Protein AF-A0A1C7IF99-F1 (afdb_monomer_lite)

Radius of gyration: 19.2 Å; chains: 1; bounding box: 52×38×52 Å

pLDDT: mean 78.89, std 25.6, range [23.0, 98.5]

Foldseek 3Di:
DDQAAQLVVLVLLCVLVPDDDDDDDDDDDDDDDDPDDPPDPPVVQVPDDDDDDPPPCSVVRVVQWAWDDLQDKFFFDDPQQLPVQWQHANRAFCFQVLLLLVLLVCVVVVHPRQFSVVCCVPFWHWDDSHPLQPITIGGAADDPRRGGPQQDPSGRVCVVRDGLSVLLPQKDWHADPVGDIIIIGGNPDVVRRHHDMDRNNVSCPVRADPVNVLSRCLVSVCSSLLSVLSVLADPVCSVVLSVLVCCLRHTQDDSVDDDNVSNNVSSVVSSVVSVVRSVVNVD

InterPro domains:
  IPR005358 Putative zinc- or iron-chelating domain containing protein [PF03692] (77-172)

Sequence (283 aa):
MNRKAVCMWMWIHAKAGNRISVRNTTMSLMESRIRRLPKIPLWSLFRAGISGKRGGRMKEFMTKMVPVNLSDRFPFKCRMCGACCRHVRESVPLESLDAFRLAKHLRDKGENVSCVEDVLATYAEPVLLSENGYTVFMLKTAGADDACIFLKDNRCTIHSVHPRACRTYPIAVGPYELGGYEQYLSMEQPHHYSGPQMSVKKWIQKRCSKQDFEFLNTDIGSVQEIERLLKRIPEQNRTRAVMMFLFYKYSDYDLDKSFFPQFKSNNDKLLAALRKMADDGDN

Organism: NCBI:txid1796616

Secondary structure (DSSP, 8-state):
----SHHHHHHHHHHHS-------------------S-S--GGGGG--------TTTHHHHHTTEEE--TT-EEE------SGGGSS-TTTSB--HHHHHHHHHHHHHTT-S--SHHHHHHHHEEEEE-STT--EEEEE-EETTTTEETTEETTEETTGGG--HHHHHTTEEEEE-TTSSEEEEEETT-GGG--SSEEEHHHHHHHHS-HHHHHHHHHHHHHHHHHHHHHHHS-HHHHHHHHHHHHIIIII---TTS-HHHHHHHHHHHHHHHHHHHHHTT--

Structure (mmCIF, N/CA/C/O backbone):
data_AF-A0A1C7IF99-F1
#
_entry.id   AF-A0A1C7IF99-F1
#
loop_
_atom_site.group_PDB
_atom_site.id
_atom_site.type_symbol
_atom_site.label_atom_id
_atom_site.label_alt_id
_atom_site.label_comp_id
_atom_site.label_asym_id
_atom_site.label_entity_id
_atom_site.label_seq_id
_atom_site.pdbx_PDB_ins_code
_atom_site.Cartn_x
_atom_site.Cartn_y
_atom_site.Cartn_z
_atom_site.occupancy
_atom_site.B_iso_or_equiv
_atom_site.auth_seq_id
_atom_site.auth_comp_id
_atom_site.auth_asym_id
_atom_site.auth_atom_id
_atom_site.pdbx_PDB_model_num
ATOM 1 N N . MET A 1 1 ? 12.147 -20.762 2.233 1.00 26.55 1 MET A N 1
ATOM 2 C CA . MET A 1 1 ? 11.774 -20.084 0.970 1.00 26.55 1 MET A CA 1
ATOM 3 C C . MET A 1 1 ? 11.092 -18.756 1.282 1.00 26.55 1 MET A C 1
ATOM 5 O O . MET A 1 1 ? 10.384 -18.675 2.280 1.00 26.55 1 MET A O 1
ATOM 9 N N . ASN A 1 2 ? 11.476 -17.718 0.527 1.00 30.08 2 ASN A N 1
ATOM 10 C CA . ASN A 1 2 ? 11.423 -16.283 0.854 1.00 30.08 2 ASN A CA 1
ATOM 11 C C . ASN A 1 2 ? 10.032 -15.758 1.256 1.00 30.08 2 ASN A C 1
ATOM 13 O O . ASN A 1 2 ? 9.066 -15.967 0.539 1.00 30.08 2 ASN A O 1
ATOM 17 N N . ARG A 1 3 ? 9.971 -15.012 2.368 1.00 38.75 3 ARG A N 1
ATOM 18 C CA . ARG A 1 3 ? 8.886 -14.080 2.726 1.00 38.75 3 ARG A CA 1
ATOM 19 C C . ARG A 1 3 ? 9.551 -12.758 3.122 1.00 38.75 3 ARG A C 1
ATOM 21 O O . ARG A 1 3 ? 10.038 -12.652 4.246 1.00 38.75 3 ARG A O 1
ATOM 28 N N . LYS A 1 4 ? 9.764 -11.848 2.165 1.00 43.47 4 LYS A N 1
ATOM 29 C CA . LYS A 1 4 ? 10.815 -10.813 2.257 1.00 43.47 4 LYS A CA 1
ATOM 30 C C . LYS A 1 4 ? 10.394 -9.379 1.889 1.00 43.47 4 LYS A C 1
ATOM 32 O O . LYS A 1 4 ? 11.241 -8.534 1.781 1.00 43.47 4 LYS A O 1
ATOM 37 N N . ALA A 1 5 ? 9.118 -9.007 1.820 1.00 35.97 5 ALA A N 1
ATOM 38 C CA . ALA A 1 5 ? 8.767 -7.563 1.778 1.00 35.97 5 ALA A CA 1
ATOM 39 C C . ALA A 1 5 ? 7.807 -7.113 2.894 1.00 35.97 5 ALA A C 1
ATOM 41 O O . ALA A 1 5 ? 7.779 -5.943 3.276 1.00 35.97 5 ALA A O 1
ATOM 42 N N . VAL A 1 6 ? 7.158 -8.070 3.557 1.00 35.75 6 VAL A N 1
ATOM 43 C CA . VAL A 1 6 ? 6.317 -7.836 4.735 1.00 35.75 6 VAL A CA 1
ATOM 44 C C . VAL A 1 6 ? 7.110 -7.481 5.974 1.00 35.75 6 VAL A C 1
ATOM 46 O O . VAL A 1 6 ? 6.639 -6.687 6.775 1.00 35.75 6 VAL A O 1
ATOM 49 N N . CYS A 1 7 ? 8.325 -7.999 6.131 1.00 37.44 7 CYS A N 1
ATOM 50 C CA . CYS A 1 7 ? 9.098 -7.765 7.342 1.00 37.44 7 CYS A CA 1
ATOM 51 C C . CYS A 1 7 ? 9.528 -6.304 7.512 1.00 37.44 7 CYS A C 1
ATOM 53 O O . CYS A 1 7 ? 9.603 -5.872 8.650 1.00 37.44 7 CYS A O 1
ATOM 55 N N . MET A 1 8 ? 9.745 -5.520 6.448 1.00 40.41 8 MET A N 1
ATOM 56 C CA . MET A 1 8 ? 10.085 -4.098 6.602 1.00 40.41 8 MET A CA 1
ATOM 57 C C . MET A 1 8 ? 8.855 -3.255 6.922 1.00 40.41 8 MET A C 1
ATOM 59 O O . MET A 1 8 ? 8.924 -2.414 7.801 1.00 40.41 8 MET A O 1
ATOM 63 N N . TRP A 1 9 ? 7.717 -3.521 6.280 1.00 44.69 9 TRP A N 1
ATOM 64 C CA . TRP A 1 9 ? 6.456 -2.848 6.595 1.00 44.69 9 TRP A CA 1
ATOM 65 C C . TRP A 1 9 ? 5.933 -3.235 7.995 1.00 44.69 9 TRP A C 1
ATOM 67 O O . TRP A 1 9 ? 5.538 -2.374 8.777 1.00 44.69 9 TRP A O 1
ATOM 77 N N . MET A 1 10 ? 6.050 -4.514 8.376 1.00 41.41 10 MET A N 1
ATOM 78 C CA . MET A 1 10 ? 5.824 -4.988 9.746 1.00 41.41 10 MET A CA 1
ATOM 79 C C . MET A 1 10 ? 6.839 -4.419 10.732 1.00 41.41 10 MET A C 1
ATOM 81 O O . MET A 1 10 ? 6.449 -4.146 11.851 1.00 41.41 10 MET A O 1
ATOM 85 N N . TRP A 1 11 ? 8.113 -4.244 10.369 1.00 42.97 11 TRP A N 1
ATOM 86 C CA . TRP A 1 11 ? 9.126 -3.638 11.244 1.00 42.97 11 TRP A CA 1
ATOM 87 C C . TRP A 1 11 ? 8.887 -2.141 11.425 1.00 42.97 11 TRP A C 1
ATOM 89 O O . TRP A 1 11 ? 8.967 -1.658 12.542 1.00 42.97 11 TRP A O 1
ATOM 99 N N . ILE A 1 12 ? 8.488 -1.437 10.369 1.00 44.31 12 ILE A N 1
ATOM 100 C CA . ILE A 1 12 ? 8.042 -0.041 10.387 1.00 44.31 12 ILE A CA 1
ATOM 101 C C . ILE A 1 12 ? 6.844 0.133 11.335 1.00 44.31 12 ILE A C 1
ATOM 103 O O . ILE A 1 12 ? 6.853 1.009 12.199 1.00 44.31 12 ILE A O 1
ATOM 107 N N . HIS A 1 13 ? 5.833 -0.738 11.240 1.00 42.59 13 HIS A N 1
ATOM 108 C CA . HIS A 1 13 ? 4.682 -0.692 12.145 1.00 42.59 13 HIS A CA 1
ATOM 109 C C . HIS A 1 13 ? 4.976 -1.262 13.546 1.00 42.59 13 HIS A C 1
ATOM 111 O O . HIS A 1 13 ? 4.408 -0.777 14.521 1.00 42.59 13 HIS A O 1
ATOM 117 N N . ALA A 1 14 ? 5.904 -2.214 13.691 1.00 37.28 14 ALA A N 1
ATOM 118 C CA . ALA A 1 14 ? 6.334 -2.773 14.980 1.00 37.28 14 ALA A CA 1
ATOM 119 C C . ALA A 1 14 ? 7.354 -1.894 15.727 1.00 37.28 14 ALA A C 1
ATOM 121 O O . ALA A 1 14 ? 7.475 -2.010 16.944 1.00 37.28 14 ALA A O 1
ATOM 122 N N . LYS A 1 15 ? 8.080 -1.006 15.037 1.00 36.78 15 LYS A N 1
ATOM 123 C CA . LYS A 1 15 ? 8.840 0.091 15.654 1.00 36.78 15 LYS A CA 1
ATOM 124 C C . LYS A 1 15 ? 7.907 1.198 16.124 1.00 36.78 15 LYS A C 1
ATOM 126 O O . LYS A 1 15 ? 8.101 1.728 17.212 1.00 36.78 15 LYS A O 1
ATOM 131 N N . ALA A 1 16 ? 6.859 1.497 15.352 1.00 39.88 16 ALA A N 1
ATOM 132 C CA . ALA A 1 16 ? 5.821 2.420 15.793 1.00 39.88 16 ALA A CA 1
ATOM 133 C C . ALA A 1 16 ? 5.059 1.873 17.021 1.00 39.88 16 ALA A C 1
ATOM 135 O O . ALA A 1 16 ? 4.776 2.636 17.933 1.00 39.88 16 ALA A O 1
ATOM 136 N N . GLY A 1 17 ? 4.772 0.571 17.111 1.00 37.47 17 GLY A N 1
ATOM 137 C CA . GLY A 1 17 ? 4.155 -0.066 18.286 1.00 37.47 17 GLY A CA 1
ATOM 138 C C . GLY A 1 17 ? 5.092 -1.069 18.963 1.00 37.47 17 GLY A C 1
ATOM 139 O O . GLY A 1 17 ? 5.099 -2.242 18.603 1.00 37.47 17 GLY A O 1
ATOM 140 N N . ASN A 1 18 ? 5.892 -0.618 19.932 1.00 29.59 18 ASN A N 1
ATOM 141 C CA . ASN A 1 18 ? 6.979 -1.400 20.537 1.00 29.59 18 ASN A CA 1
ATOM 142 C C . ASN A 1 18 ? 6.565 -2.815 21.035 1.00 29.59 18 ASN A C 1
ATOM 144 O O . ASN A 1 18 ? 5.661 -2.957 21.854 1.00 29.59 18 ASN A O 1
ATOM 148 N N . ARG A 1 19 ? 7.322 -3.837 20.583 1.00 31.27 19 ARG A N 1
ATOM 149 C CA . ARG A 1 19 ? 7.318 -5.286 20.934 1.00 31.27 19 ARG A CA 1
ATOM 150 C C . ARG A 1 19 ? 5.974 -6.032 20.844 1.00 31.27 19 ARG A C 1
ATOM 152 O O . ARG A 1 19 ? 5.325 -6.309 21.847 1.00 31.27 19 ARG A O 1
ATOM 159 N N . ILE A 1 20 ? 5.677 -6.558 19.655 1.00 30.59 20 ILE A N 1
ATOM 160 C CA . ILE A 1 20 ? 4.675 -7.619 19.465 1.00 30.59 20 ILE A CA 1
ATOM 161 C C . ILE A 1 20 ? 5.325 -8.988 19.743 1.00 30.59 20 ILE A C 1
ATOM 163 O O . ILE A 1 20 ? 6.032 -9.548 18.903 1.00 30.59 20 ILE A O 1
ATOM 167 N N . SER A 1 21 ? 5.095 -9.535 20.938 1.00 24.30 21 SER A N 1
ATOM 168 C CA . SER A 1 21 ? 5.332 -10.949 21.252 1.00 24.30 21 SER A CA 1
ATOM 169 C C . SER A 1 21 ? 4.059 -11.734 20.942 1.00 24.30 21 SER A C 1
ATOM 171 O O . SER A 1 21 ? 3.140 -11.747 21.751 1.00 24.30 21 SER A O 1
ATOM 173 N N . VAL A 1 22 ? 4.003 -12.415 19.798 1.00 25.81 22 VAL A N 1
ATOM 174 C CA . VAL A 1 22 ? 2.860 -13.277 19.455 1.00 25.81 22 VAL A CA 1
ATOM 175 C C . VAL A 1 22 ? 3.001 -14.624 20.172 1.00 25.81 22 VAL A C 1
ATOM 177 O O . VAL A 1 22 ? 3.853 -15.434 19.794 1.00 25.81 22 VAL A O 1
ATOM 180 N N . ARG A 1 23 ? 2.163 -14.888 21.183 1.00 23.00 23 ARG A N 1
ATOM 181 C CA . ARG A 1 23 ? 1.862 -16.256 21.644 1.00 23.00 23 ARG A CA 1
ATOM 182 C C . ARG A 1 23 ? 0.596 -16.750 20.939 1.00 23.00 23 ARG A C 1
ATOM 184 O O . ARG A 1 23 ? -0.322 -15.986 20.674 1.00 23.00 23 ARG A O 1
ATOM 191 N N . ASN A 1 24 ? 0.599 -18.029 20.568 1.00 24.84 24 ASN A N 1
ATOM 192 C CA . ASN A 1 24 ? -0.505 -18.681 19.870 1.00 24.84 24 ASN A CA 1
ATOM 193 C C . ASN A 1 24 ? -1.711 -18.825 20.806 1.00 24.84 24 ASN A C 1
ATOM 195 O O . ASN A 1 24 ? -1.605 -19.560 21.786 1.00 24.84 24 ASN A O 1
ATOM 199 N N . THR A 1 25 ? -2.857 -18.251 20.441 1.00 25.39 25 THR A N 1
ATOM 200 C CA . THR A 1 25 ? -4.147 -18.668 21.003 1.00 25.39 25 THR A CA 1
ATOM 201 C C . THR A 1 25 ? -5.152 -18.855 19.873 1.00 25.39 25 THR A C 1
ATOM 203 O O . THR A 1 25 ? -5.409 -17.957 19.076 1.00 25.39 25 THR A O 1
ATOM 206 N N . THR A 1 26 ? -5.665 -20.075 19.778 1.00 28.08 26 THR A N 1
ATOM 207 C CA . THR A 1 26 ? -6.777 -20.510 18.931 1.00 28.08 26 THR A CA 1
ATOM 208 C C . THR A 1 26 ? -8.104 -20.033 19.516 1.00 28.08 26 THR A C 1
ATOM 210 O O . THR A 1 26 ? -8.337 -20.258 20.700 1.00 28.08 26 THR A O 1
ATOM 213 N N . MET A 1 27 ? -9.009 -19.483 18.701 1.00 24.33 27 MET A N 1
ATOM 214 C CA . MET A 1 27 ? -10.429 -19.383 19.059 1.00 24.33 27 MET A CA 1
ATOM 215 C C . MET A 1 27 ? -11.318 -19.924 17.937 1.00 24.33 27 MET A C 1
ATOM 217 O O . MET A 1 27 ? -11.374 -19.391 16.832 1.00 24.33 27 MET A O 1
ATOM 221 N N . SER A 1 28 ? -11.977 -21.028 18.276 1.00 27.25 28 SER A N 1
ATOM 222 C CA . SER A 1 28 ? -13.174 -21.592 17.658 1.00 27.25 28 SER A CA 1
ATOM 223 C C . SER A 1 28 ? -14.400 -21.071 18.423 1.00 27.25 28 SER A C 1
ATOM 225 O O . SER A 1 28 ? -14.267 -20.819 19.619 1.00 27.25 28 SER A O 1
ATOM 227 N N . LEU A 1 29 ? -15.567 -21.037 17.757 1.00 25.02 29 LEU A N 1
ATOM 228 C CA . LEU A 1 29 ? -16.906 -20.598 18.219 1.00 25.02 29 LEU A CA 1
ATOM 229 C C . LEU A 1 29 ? -17.069 -19.062 18.142 1.00 25.02 29 LEU A C 1
ATOM 231 O O . LEU A 1 29 ? -16.193 -18.325 18.563 1.00 25.02 29 LEU A O 1
ATOM 235 N N . MET A 1 30 ? -18.120 -18.473 17.563 1.00 23.41 30 MET A N 1
ATOM 236 C CA . MET A 1 30 ? -19.537 -18.802 17.695 1.00 23.41 30 MET A CA 1
ATOM 237 C C . MET A 1 30 ? -20.353 -18.066 16.611 1.00 23.41 30 MET A C 1
ATOM 239 O O . MET A 1 30 ? -20.134 -16.882 16.350 1.00 23.41 30 MET A O 1
ATOM 243 N N . GLU A 1 31 ? -21.303 -18.766 15.991 1.00 28.55 31 GLU A N 1
ATOM 244 C CA . GLU A 1 31 ? -22.308 -18.198 15.095 1.00 28.55 31 GLU A CA 1
ATOM 245 C C . GLU A 1 31 ? -23.473 -17.580 15.882 1.00 28.55 31 GLU A C 1
ATOM 247 O O . GLU A 1 31 ? -23.854 -18.054 16.952 1.00 28.55 31 GLU A O 1
ATOM 252 N N . SER A 1 32 ? -24.107 -16.601 15.232 1.00 27.66 32 SER A N 1
ATOM 253 C CA . SER A 1 32 ? -25.469 -16.087 15.430 1.00 27.66 32 SER A CA 1
ATOM 254 C C . SER A 1 32 ? -25.638 -14.720 16.117 1.00 27.66 32 SER A C 1
ATOM 256 O O . SER A 1 32 ? -25.195 -14.460 17.228 1.00 27.66 32 SER A O 1
ATOM 258 N N . ARG A 1 33 ? -26.419 -13.891 15.401 1.00 28.23 33 ARG A N 1
ATOM 259 C CA . ARG A 1 33 ? -27.073 -12.616 15.757 1.00 28.23 33 ARG A CA 1
ATOM 260 C C . ARG A 1 33 ? -26.250 -11.328 15.705 1.00 28.23 33 ARG A C 1
ATOM 262 O O . ARG A 1 33 ? -25.919 -10.778 16.740 1.00 28.23 33 ARG A O 1
ATOM 269 N N . ILE A 1 34 ? -26.189 -10.717 14.513 1.00 30.59 34 ILE A N 1
ATOM 270 C CA . ILE A 1 34 ? -26.396 -9.262 14.351 1.00 30.59 34 ILE A CA 1
ATOM 271 C C . ILE A 1 34 ? -27.196 -9.020 13.057 1.00 30.59 34 ILE A C 1
ATOM 273 O O . ILE A 1 34 ? -26.698 -9.222 11.952 1.00 30.59 34 ILE A O 1
ATOM 277 N N . ARG A 1 35 ? -28.467 -8.609 13.185 1.00 27.42 35 ARG A N 1
ATOM 278 C CA . ARG A 1 35 ? -29.274 -8.069 12.075 1.00 27.42 35 ARG A CA 1
ATOM 279 C C . ARG A 1 35 ? -29.073 -6.547 12.032 1.00 27.42 35 ARG A C 1
ATOM 281 O O . ARG A 1 35 ? -29.255 -5.896 13.054 1.00 27.42 35 ARG A O 1
ATOM 288 N N . ARG A 1 36 ? -28.807 -6.026 10.824 1.00 33.94 36 ARG A N 1
ATOM 289 C CA . ARG A 1 36 ? -28.583 -4.616 10.409 1.00 33.94 36 ARG A CA 1
ATOM 290 C C . ARG A 1 36 ? -27.124 -4.116 10.446 1.00 33.94 36 ARG A C 1
ATOM 292 O O . ARG A 1 36 ? -26.778 -3.209 11.189 1.00 33.94 36 ARG A O 1
ATOM 299 N N . LEU A 1 37 ? -26.319 -4.664 9.536 1.00 29.95 37 LEU A N 1
ATOM 300 C CA . LEU A 1 37 ? -25.216 -3.991 8.827 1.00 29.95 37 LEU A CA 1
ATOM 301 C C . LEU A 1 37 ? -25.468 -4.171 7.307 1.00 29.95 37 LEU A C 1
ATOM 303 O O . LEU A 1 37 ? -26.281 -5.038 6.956 1.00 29.95 37 LEU A O 1
ATOM 307 N N . PRO A 1 38 ? -24.864 -3.367 6.406 1.00 33.97 38 PRO A N 1
ATOM 308 C CA . PRO A 1 38 ? -25.097 -3.473 4.964 1.00 33.97 38 PRO A CA 1
ATOM 309 C C . PRO A 1 38 ? -24.782 -4.881 4.443 1.00 33.97 38 PRO A C 1
ATOM 311 O O . PRO A 1 38 ? -23.906 -5.575 4.955 1.00 33.97 38 PRO A O 1
ATOM 314 N N . LYS A 1 39 ? -25.558 -5.318 3.449 1.00 32.41 39 LYS A N 1
ATOM 315 C CA . LYS A 1 39 ? -25.657 -6.699 2.962 1.00 32.41 39 LYS A CA 1
ATOM 316 C C . LYS A 1 39 ? -24.402 -7.180 2.208 1.00 32.41 39 LYS A C 1
ATOM 318 O O . LYS A 1 39 ? -24.494 -7.372 1.006 1.00 32.41 39 LYS A O 1
ATOM 323 N N . ILE A 1 40 ? -23.277 -7.443 2.876 1.00 33.06 40 ILE A N 1
ATOM 324 C CA . ILE A 1 40 ? -22.227 -8.355 2.372 1.00 33.06 40 ILE A CA 1
ATOM 325 C C . ILE A 1 40 ? -21.621 -9.124 3.561 1.00 33.06 40 ILE A C 1
ATOM 327 O O . ILE A 1 40 ? -21.303 -8.521 4.589 1.00 33.06 40 ILE A O 1
ATOM 331 N N . PRO A 1 41 ? -21.459 -10.455 3.472 1.00 32.16 41 PRO A N 1
ATOM 332 C CA . PRO A 1 41 ? -20.901 -11.242 4.554 1.00 32.16 41 PRO A CA 1
ATOM 333 C C . PRO A 1 41 ? -19.375 -11.089 4.631 1.00 32.16 41 PRO A C 1
ATOM 335 O O . PRO A 1 41 ? -18.644 -11.870 4.030 1.00 32.16 41 PRO A O 1
ATOM 338 N N . LEU A 1 42 ? -18.876 -10.160 5.456 1.00 31.61 42 LEU A N 1
ATOM 339 C CA . LEU A 1 42 ? -17.455 -10.124 5.855 1.00 31.61 42 LEU A CA 1
ATOM 340 C C . LEU A 1 42 ? -16.967 -11.450 6.487 1.00 31.61 42 LEU A C 1
ATOM 342 O O . LEU A 1 42 ? -15.764 -11.652 6.624 1.00 31.61 42 LEU A O 1
ATOM 346 N N . TRP A 1 43 ? -17.870 -12.373 6.854 1.00 30.55 43 TRP A N 1
ATOM 347 C CA . TRP A 1 43 ? -17.521 -13.685 7.409 1.00 30.55 43 TRP A CA 1
ATOM 348 C C . TRP A 1 43 ? -16.723 -14.569 6.436 1.00 30.55 43 TRP A C 1
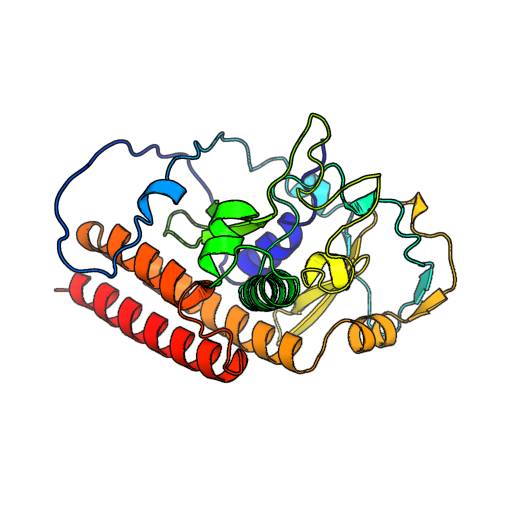ATOM 350 O O . TRP A 1 43 ? -15.946 -15.409 6.887 1.00 30.55 43 TRP A O 1
ATOM 360 N N . SER A 1 44 ? -16.846 -14.368 5.119 1.00 29.39 44 SER A N 1
ATOM 361 C CA . SER A 1 44 ? -16.105 -15.154 4.120 1.00 29.39 44 SER A CA 1
ATOM 362 C C . SER A 1 44 ? -14.590 -14.897 4.149 1.00 29.39 44 SER A C 1
ATOM 364 O O . SER A 1 44 ? -13.818 -15.762 3.736 1.00 29.39 44 SER A O 1
ATOM 366 N N . LEU A 1 45 ? -14.149 -13.764 4.714 1.00 30.06 45 LEU A N 1
ATOM 367 C CA . LEU A 1 45 ? -12.734 -13.412 4.898 1.00 30.06 45 LEU A CA 1
ATOM 368 C C . LEU A 1 45 ? -12.082 -14.103 6.113 1.00 30.06 45 LEU A C 1
ATOM 370 O O . LEU A 1 45 ? -10.858 -14.127 6.212 1.00 30.06 45 LEU A O 1
ATOM 374 N N . PHE A 1 46 ? -12.865 -14.695 7.023 1.00 27.33 46 PHE A N 1
ATOM 375 C CA . PHE A 1 46 ? -12.369 -15.244 8.296 1.00 27.33 46 PHE A CA 1
ATOM 376 C C . PHE A 1 46 ? -11.962 -16.731 8.252 1.00 27.33 46 PHE A C 1
ATOM 378 O O . PHE A 1 46 ? -11.563 -17.286 9.274 1.00 27.33 46 PHE A O 1
ATOM 385 N N . ARG A 1 47 ? -12.022 -17.409 7.095 1.00 24.89 47 ARG A N 1
ATOM 386 C CA . ARG A 1 47 ? -11.793 -18.870 7.001 1.00 24.89 47 ARG A CA 1
ATOM 387 C C . ARG A 1 47 ? -10.334 -19.328 6.807 1.00 24.89 47 ARG A C 1
ATOM 389 O O . ARG A 1 47 ? -10.112 -20.518 6.597 1.00 24.89 47 ARG A O 1
ATOM 396 N N . ALA A 1 48 ? -9.333 -18.449 6.887 1.00 30.22 48 ALA A N 1
ATOM 397 C CA . ALA A 1 48 ? -7.931 -18.819 6.656 1.00 30.22 48 ALA A CA 1
ATOM 398 C C . ALA A 1 48 ? -7.177 -19.126 7.968 1.00 30.22 48 ALA A C 1
ATOM 400 O O . ALA A 1 48 ? -6.898 -18.241 8.774 1.00 30.22 48 ALA A O 1
ATOM 401 N N . GLY A 1 49 ? -6.850 -20.406 8.177 1.00 26.55 49 GLY A N 1
ATOM 402 C CA . GLY A 1 49 ? -6.120 -20.910 9.343 1.00 26.55 49 GLY A CA 1
ATOM 403 C C . GLY A 1 49 ? -4.684 -20.383 9.455 1.00 26.55 49 GLY A C 1
ATOM 404 O O . GLY A 1 49 ? -3.938 -20.321 8.479 1.00 26.55 49 GLY A O 1
ATOM 405 N N . ILE A 1 50 ? -4.279 -20.038 10.678 1.00 30.81 50 ILE A N 1
ATOM 406 C CA . ILE A 1 50 ? -2.963 -19.471 10.996 1.00 30.81 50 ILE A CA 1
ATOM 407 C C . ILE A 1 50 ? -2.010 -20.602 11.415 1.00 30.81 50 ILE A C 1
ATOM 409 O O . ILE A 1 50 ? -2.143 -21.161 12.502 1.00 30.81 50 ILE A O 1
ATOM 413 N N . SER A 1 51 ? -1.009 -20.922 10.585 1.00 30.89 51 SER A N 1
ATOM 414 C CA . SER A 1 51 ? 0.104 -21.804 10.982 1.00 30.89 51 SER A CA 1
ATOM 415 C C . SER A 1 51 ? 1.234 -20.994 11.637 1.00 30.89 51 SER A C 1
ATOM 417 O O . SER A 1 51 ? 1.732 -20.014 11.075 1.00 30.89 51 SER A O 1
ATOM 419 N N . GLY A 1 52 ? 1.633 -21.389 12.848 1.00 33.75 52 GLY A N 1
ATOM 420 C CA . GLY A 1 52 ? 2.650 -20.714 13.655 1.00 33.75 52 GLY A CA 1
ATOM 421 C C . GLY A 1 52 ? 4.092 -21.083 13.284 1.00 33.75 52 GLY A C 1
ATOM 422 O O . GLY A 1 52 ? 4.393 -22.250 13.053 1.00 33.75 52 GLY A O 1
ATOM 423 N N . LYS A 1 53 ? 4.978 -20.067 13.250 1.00 31.09 53 LYS A N 1
ATOM 424 C CA . LYS A 1 53 ? 6.445 -20.077 13.531 1.00 31.09 53 LYS A CA 1
ATOM 425 C C . LYS A 1 53 ? 7.075 -18.748 13.042 1.00 31.09 53 LYS A C 1
ATOM 427 O O . LYS A 1 53 ? 7.688 -18.715 11.974 1.00 31.09 53 LYS A O 1
ATOM 432 N N . ARG A 1 54 ? 6.908 -17.635 13.782 1.00 46.09 54 ARG A N 1
ATOM 433 C CA . ARG A 1 54 ? 7.332 -16.270 13.359 1.00 46.09 54 ARG A CA 1
ATOM 434 C C . ARG A 1 54 ? 8.690 -15.768 13.912 1.00 46.09 54 ARG A C 1
ATOM 436 O O . ARG A 1 54 ? 9.304 -14.921 13.275 1.00 46.09 54 ARG A O 1
ATOM 443 N N . GLY A 1 55 ? 9.216 -16.308 15.019 1.00 28.44 55 GLY A N 1
ATOM 444 C CA . GLY A 1 55 ? 10.360 -15.710 15.747 1.00 28.44 55 GLY A CA 1
ATOM 445 C C . GLY A 1 55 ? 11.752 -15.772 15.084 1.00 28.44 55 GLY A C 1
ATOM 446 O O . GLY A 1 55 ? 12.478 -14.786 15.103 1.00 28.44 55 GLY A O 1
ATOM 447 N N . GLY A 1 56 ? 12.143 -16.890 14.459 1.00 29.81 56 GLY A N 1
ATOM 448 C CA . GLY A 1 56 ? 13.506 -17.057 13.909 1.00 29.81 56 GLY A CA 1
ATOM 449 C C . GLY A 1 56 ? 13.762 -16.396 12.544 1.00 29.81 56 GLY A C 1
ATOM 450 O O . GLY A 1 56 ? 14.906 -16.268 12.124 1.00 29.81 56 GLY A O 1
ATOM 451 N N . ARG A 1 57 ? 12.703 -15.972 11.841 1.00 43.97 57 ARG A N 1
ATOM 452 C CA . ARG A 1 57 ? 12.734 -15.622 10.405 1.00 43.97 57 ARG A CA 1
ATOM 453 C C . ARG A 1 57 ? 12.947 -14.132 10.112 1.00 43.97 57 ARG A C 1
ATOM 455 O O . ARG A 1 57 ? 13.535 -13.797 9.091 1.00 43.97 57 ARG A O 1
ATOM 462 N N . MET A 1 58 ? 12.530 -13.244 11.020 1.00 38.72 58 MET A N 1
ATOM 463 C CA . MET A 1 58 ? 12.718 -11.784 10.908 1.00 38.72 58 MET A CA 1
ATOM 464 C C . MET A 1 58 ? 14.209 -11.393 10.817 1.00 38.72 58 MET A C 1
ATOM 466 O O . MET A 1 58 ? 14.577 -10.462 10.102 1.00 38.72 58 MET A O 1
ATOM 470 N N . LYS A 1 59 ? 15.086 -12.155 11.490 1.00 34.44 59 LYS A N 1
ATOM 471 C CA . LYS A 1 59 ? 16.541 -11.931 11.533 1.00 34.44 59 LYS A CA 1
ATOM 472 C C . LYS A 1 59 ? 17.233 -12.151 10.175 1.00 34.44 59 LYS A C 1
ATOM 474 O O . LYS A 1 59 ? 18.208 -11.473 9.889 1.00 34.44 59 LYS A O 1
ATOM 479 N N . GLU A 1 60 ? 16.715 -13.043 9.326 1.00 39.50 60 GLU A N 1
ATOM 480 C CA . GLU A 1 60 ? 17.272 -13.368 7.995 1.00 39.50 60 GLU A CA 1
ATOM 481 C C . GLU A 1 60 ? 16.782 -12.421 6.876 1.00 39.50 60 GLU A C 1
ATOM 483 O O . GLU A 1 60 ? 17.292 -12.432 5.757 1.00 39.50 60 GLU A O 1
ATOM 488 N N . PHE A 1 61 ? 15.752 -11.615 7.144 1.00 46.84 61 PHE A N 1
ATOM 489 C CA . PHE A 1 61 ? 15.268 -10.590 6.218 1.00 46.84 61 PHE A CA 1
ATOM 490 C C . PHE A 1 61 ? 16.050 -9.280 6.362 1.00 46.84 61 PHE A C 1
ATOM 492 O O . PHE A 1 61 ? 16.477 -8.708 5.361 1.00 46.84 61 PHE A O 1
ATOM 499 N N . MET A 1 62 ? 16.296 -8.840 7.602 1.00 47.69 62 MET A N 1
ATOM 500 C CA . MET A 1 62 ? 17.087 -7.631 7.868 1.00 47.69 62 MET A CA 1
ATOM 501 C C . MET A 1 62 ? 18.503 -7.716 7.277 1.00 47.69 62 MET A C 1
ATOM 503 O O . MET A 1 62 ? 19.089 -6.693 6.956 1.00 47.69 62 MET A O 1
ATOM 507 N N . THR A 1 63 ? 19.031 -8.922 7.042 1.00 58.09 63 THR A N 1
ATOM 508 C CA . THR A 1 63 ? 20.332 -9.117 6.383 1.00 58.09 63 THR A CA 1
ATOM 509 C C . THR A 1 63 ? 20.329 -8.824 4.878 1.00 58.09 63 THR A C 1
ATOM 511 O O . THR A 1 63 ? 21.405 -8.740 4.293 1.00 58.09 63 THR A O 1
ATOM 514 N N . LYS A 1 64 ? 19.163 -8.663 4.227 1.00 74.81 64 LYS A N 1
ATOM 515 C CA . LYS A 1 64 ? 19.055 -8.351 2.785 1.00 74.81 64 LYS A CA 1
ATOM 516 C C . LYS A 1 64 ? 18.509 -6.956 2.479 1.00 74.81 64 LYS A C 1
ATOM 518 O O . LYS A 1 64 ? 18.347 -6.633 1.306 1.00 74.81 64 LYS A O 1
ATOM 523 N N . MET A 1 65 ? 18.248 -6.135 3.492 1.00 81.06 65 MET A N 1
ATOM 524 C CA . MET A 1 65 ? 17.868 -4.734 3.315 1.00 81.06 65 MET A CA 1
ATOM 525 C C . MET A 1 65 ? 19.029 -3.852 3.747 1.00 81.06 65 MET A C 1
ATOM 527 O O . MET A 1 65 ? 19.441 -3.890 4.902 1.00 81.06 65 MET A O 1
ATOM 531 N N . VAL A 1 66 ? 19.559 -3.061 2.820 1.00 88.19 66 VAL A N 1
ATOM 532 C CA . VAL A 1 66 ? 20.691 -2.171 3.091 1.00 88.19 66 VAL A CA 1
ATOM 533 C C . VAL A 1 66 ? 20.154 -0.753 3.277 1.00 88.19 66 VAL A C 1
ATOM 535 O O . VAL A 1 66 ? 19.498 -0.262 2.356 1.00 88.19 66 VAL A O 1
ATOM 538 N N . PRO A 1 67 ? 20.370 -0.090 4.429 1.00 89.44 67 PRO A N 1
ATOM 539 C CA . PRO A 1 67 ? 19.979 1.307 4.591 1.00 89.44 67 PRO A CA 1
ATOM 540 C C . PRO A 1 67 ? 20.733 2.175 3.580 1.00 89.44 67 PRO A C 1
ATOM 542 O O . PRO A 1 67 ? 21.925 1.967 3.351 1.00 89.44 67 PRO A O 1
ATOM 545 N N . VAL A 1 68 ? 20.036 3.129 2.969 1.00 91.44 68 VAL A N 1
ATOM 546 C CA . VAL A 1 68 ? 20.610 4.047 1.976 1.00 91.44 68 VAL A CA 1
ATOM 547 C C . VAL A 1 68 ? 20.166 5.478 2.244 1.00 91.44 68 VAL A C 1
ATOM 549 O O . VAL A 1 68 ? 19.047 5.725 2.686 1.00 91.44 68 VAL A O 1
ATOM 552 N N . ASN A 1 69 ? 21.033 6.430 1.927 1.00 93.44 69 ASN A N 1
ATOM 553 C CA . ASN A 1 69 ? 20.758 7.856 2.001 1.00 93.44 69 ASN A CA 1
ATOM 554 C C . ASN A 1 69 ? 20.194 8.382 0.675 1.00 93.44 69 ASN A C 1
ATOM 556 O O . ASN A 1 69 ? 20.405 7.825 -0.403 1.00 93.44 69 ASN A O 1
ATOM 560 N N . LEU A 1 70 ? 19.534 9.542 0.721 1.00 93.56 70 LEU A N 1
ATOM 561 C CA . LEU A 1 70 ? 19.008 10.211 -0.478 1.00 93.56 70 LEU A CA 1
ATOM 562 C C . LEU A 1 70 ? 20.100 10.599 -1.496 1.00 93.56 70 LEU A C 1
ATOM 564 O O . LEU A 1 70 ? 19.809 10.702 -2.693 1.00 93.56 70 LEU A O 1
ATOM 568 N N . SER A 1 71 ? 21.332 10.820 -1.026 1.00 95.88 71 SER A N 1
ATOM 569 C CA . SER A 1 71 ? 22.521 11.098 -1.842 1.00 95.88 71 SER A CA 1
ATOM 570 C C . SER A 1 71 ? 23.052 9.874 -2.587 1.00 95.88 71 SER A C 1
ATOM 572 O O . SER A 1 71 ? 23.784 10.037 -3.564 1.00 95.88 71 SER A O 1
ATOM 574 N N . ASP A 1 72 ? 22.682 8.668 -2.156 1.00 97.38 72 ASP A N 1
ATOM 575 C CA . ASP A 1 72 ? 23.265 7.436 -2.669 1.00 97.38 72 ASP A CA 1
ATOM 576 C C . ASP A 1 72 ? 22.775 7.115 -4.084 1.00 97.38 72 ASP A C 1
ATOM 578 O O . ASP A 1 72 ? 21.786 7.660 -4.610 1.00 97.38 72 ASP A O 1
ATOM 582 N N . ARG A 1 73 ? 23.500 6.192 -4.719 1.00 97.88 73 ARG A N 1
ATOM 583 C CA . ARG A 1 73 ? 23.205 5.692 -6.058 1.00 97.88 73 ARG A CA 1
ATOM 584 C C . ARG A 1 73 ? 23.208 4.173 -6.093 1.00 97.88 73 ARG A C 1
ATOM 586 O O . ARG A 1 73 ? 23.934 3.533 -5.342 1.00 97.88 73 ARG A O 1
ATOM 593 N N . PHE A 1 74 ? 22.408 3.608 -6.989 1.00 95.81 74 PHE A N 1
ATOM 594 C CA . PHE A 1 74 ? 22.320 2.165 -7.193 1.00 95.81 74 PHE A CA 1
ATOM 595 C C . PHE A 1 74 ? 22.069 1.830 -8.674 1.00 95.81 74 PHE A C 1
ATOM 597 O O . PHE A 1 74 ? 21.322 2.549 -9.347 1.00 95.81 74 PHE A O 1
ATOM 604 N N . PRO A 1 75 ? 22.661 0.750 -9.217 1.00 96.81 75 PRO A N 1
ATOM 605 C CA . PRO A 1 75 ? 22.386 0.308 -10.580 1.00 96.81 75 PRO A CA 1
ATOM 606 C C . PRO A 1 75 ? 21.038 -0.414 -10.642 1.00 96.81 75 PRO A C 1
ATOM 608 O O . PRO A 1 75 ? 20.846 -1.415 -9.957 1.00 96.81 75 PRO A O 1
ATOM 611 N N . PHE A 1 76 ? 20.096 0.054 -11.465 1.00 96.00 76 PHE A N 1
ATOM 612 C CA . PHE A 1 76 ? 18.818 -0.647 -11.632 1.00 96.00 76 PHE A CA 1
ATOM 613 C C . PHE A 1 76 ? 18.078 -0.267 -12.917 1.00 96.00 76 PHE A C 1
ATOM 615 O O . PHE A 1 76 ? 17.982 0.902 -13.292 1.00 96.00 76 PHE A O 1
ATOM 622 N N . LYS A 1 77 ? 17.459 -1.265 -13.555 1.00 93.69 77 LYS A N 1
ATOM 623 C CA . LYS A 1 77 ? 16.429 -1.081 -14.585 1.00 93.69 77 LYS A CA 1
ATOM 624 C C . LYS A 1 77 ? 15.447 -2.244 -14.515 1.00 93.69 77 LYS A C 1
ATOM 626 O O . LYS A 1 77 ? 15.844 -3.390 -14.701 1.00 93.69 77 LYS A O 1
ATOM 631 N N . CYS A 1 78 ? 14.161 -1.955 -14.306 1.00 92.94 78 CYS A N 1
ATOM 632 C CA . CYS A 1 78 ? 13.128 -2.986 -14.402 1.00 92.94 78 CYS A CA 1
ATOM 633 C C . CYS A 1 78 ? 13.086 -3.532 -15.839 1.00 92.94 78 CYS A C 1
ATOM 635 O O . CYS A 1 78 ? 12.861 -2.776 -16.783 1.00 92.94 78 CYS A O 1
ATOM 637 N N . ARG A 1 79 ? 13.302 -4.843 -15.994 1.00 93.69 79 ARG A N 1
ATOM 638 C CA . ARG A 1 79 ? 13.218 -5.566 -17.279 1.00 93.69 79 ARG A CA 1
ATOM 639 C C . ARG A 1 79 ? 11.893 -6.312 -17.453 1.00 93.69 79 ARG A C 1
ATOM 641 O O . ARG A 1 79 ? 11.754 -7.097 -18.383 1.00 93.69 79 ARG A O 1
ATOM 648 N N . MET A 1 80 ? 10.945 -6.105 -16.532 1.00 94.31 80 MET A N 1
ATOM 649 C CA . MET A 1 80 ? 9.660 -6.815 -16.482 1.00 94.31 80 MET A CA 1
ATOM 650 C C . MET A 1 80 ? 9.829 -8.344 -16.546 1.00 94.31 80 MET A C 1
ATOM 652 O O . MET A 1 80 ? 9.059 -9.028 -17.215 1.00 94.31 80 MET A O 1
ATOM 656 N N . CYS A 1 81 ? 10.865 -8.872 -15.885 1.00 94.38 81 CYS A N 1
ATOM 657 C CA . CYS A 1 81 ? 11.270 -10.280 -15.966 1.00 94.38 81 CYS A CA 1
ATOM 658 C C . CYS A 1 81 ? 10.475 -11.227 -15.051 1.00 94.38 81 CYS A C 1
ATOM 660 O O . CYS A 1 81 ? 10.764 -12.417 -15.039 1.00 94.38 81 CYS A O 1
ATOM 662 N N . GLY A 1 82 ? 9.560 -10.712 -14.224 1.00 94.88 82 GLY A N 1
ATOM 663 C CA . GLY A 1 82 ? 8.741 -11.516 -13.309 1.00 94.88 82 GLY A CA 1
ATOM 664 C C . GLY A 1 82 ? 9.465 -12.057 -12.069 1.00 94.88 82 GLY A C 1
ATOM 665 O O . GLY A 1 82 ? 8.801 -12.549 -11.162 1.00 94.88 82 GLY A O 1
ATOM 666 N N . ALA A 1 83 ? 10.792 -11.929 -11.962 1.00 94.81 83 ALA A N 1
ATOM 667 C CA . ALA A 1 83 ? 11.551 -12.500 -10.845 1.00 94.81 83 ALA A CA 1
ATOM 668 C C . ALA A 1 83 ? 11.176 -11.896 -9.477 1.00 94.81 83 ALA A C 1
ATOM 670 O O . ALA A 1 83 ? 11.092 -12.621 -8.491 1.00 94.81 83 ALA A O 1
ATOM 671 N N . CYS A 1 84 ? 10.872 -10.592 -9.408 1.00 93.94 84 CYS A N 1
ATOM 672 C CA . CYS A 1 84 ? 10.370 -9.954 -8.179 1.00 93.94 84 CYS A CA 1
ATOM 673 C C . CYS A 1 84 ? 8.930 -10.349 -7.812 1.00 93.94 84 CYS A C 1
ATOM 675 O O . CYS A 1 84 ? 8.462 -9.977 -6.742 1.00 93.94 84 CYS A O 1
ATOM 677 N N . CYS A 1 85 ? 8.220 -11.074 -8.679 1.00 96.06 85 CYS A N 1
ATOM 678 C CA . CYS A 1 85 ? 6.855 -11.529 -8.438 1.00 96.06 85 CYS A CA 1
ATOM 679 C C . CYS A 1 85 ? 6.791 -12.973 -7.923 1.00 96.06 85 CYS A C 1
ATOM 681 O O . CYS A 1 85 ? 5.688 -13.475 -7.747 1.00 96.06 85 CYS A O 1
ATOM 683 N N . ARG A 1 86 ? 7.924 -13.653 -7.713 1.00 95.06 86 ARG A N 1
ATOM 684 C CA . ARG A 1 86 ? 7.988 -15.040 -7.223 1.00 95.06 86 ARG A CA 1
ATOM 685 C C . ARG A 1 86 ? 8.525 -15.088 -5.804 1.00 95.06 86 ARG A C 1
ATOM 687 O O . ARG A 1 86 ? 9.360 -14.266 -5.429 1.00 95.06 86 ARG A O 1
ATOM 694 N N . HIS A 1 87 ? 8.077 -16.073 -5.036 1.00 92.56 87 HIS A N 1
ATOM 695 C CA . HIS A 1 87 ? 8.410 -16.231 -3.623 1.00 92.56 87 HIS A CA 1
ATOM 69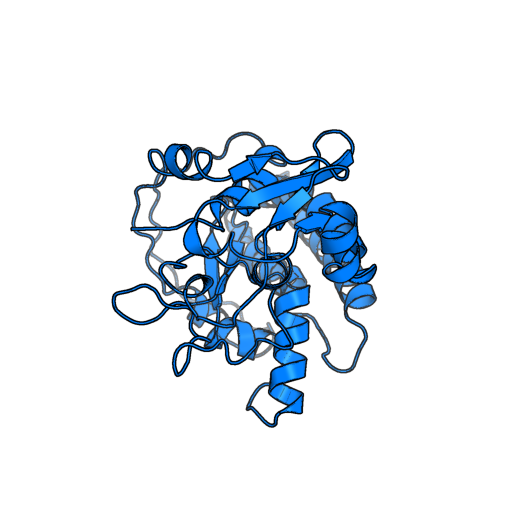6 C C . HIS A 1 87 ? 8.014 -15.007 -2.790 1.00 92.56 87 HIS A C 1
ATOM 698 O O . HIS A 1 87 ? 8.810 -14.485 -2.008 1.00 92.56 87 HIS A O 1
ATOM 704 N N . VAL A 1 88 ? 6.781 -14.532 -3.003 1.00 88.50 88 VAL A N 1
ATOM 705 C CA . VAL A 1 88 ? 6.254 -13.297 -2.398 1.00 88.50 88 VAL A CA 1
ATOM 706 C C . VAL A 1 88 ? 5.034 -13.529 -1.503 1.00 88.50 88 VAL A C 1
ATOM 708 O O . VAL A 1 88 ? 4.287 -12.586 -1.232 1.00 88.50 88 VAL A O 1
ATOM 711 N N . ARG A 1 89 ? 4.820 -14.760 -1.015 1.00 87.81 89 ARG A N 1
ATOM 712 C CA . ARG A 1 89 ? 3.738 -15.049 -0.056 1.00 87.81 89 ARG A CA 1
ATOM 713 C C . ARG A 1 89 ? 3.871 -14.130 1.146 1.00 87.81 89 ARG A C 1
ATOM 715 O O . ARG A 1 89 ? 4.971 -14.018 1.695 1.00 87.81 89 ARG A O 1
ATOM 722 N N . GLU A 1 90 ? 2.761 -13.491 1.526 1.00 86.19 90 GLU A N 1
ATOM 723 C CA . GLU A 1 90 ? 2.727 -12.487 2.591 1.00 86.19 90 GLU A CA 1
ATOM 724 C C . GLU A 1 90 ? 3.941 -11.551 2.464 1.00 86.19 90 GLU A C 1
ATOM 726 O O . GLU A 1 90 ? 4.774 -11.497 3.361 1.00 86.19 90 GLU A O 1
ATOM 731 N N . SER A 1 91 ? 4.168 -10.942 1.296 1.00 83.50 91 SER A N 1
ATOM 732 C CA . SER A 1 91 ? 5.309 -10.031 1.084 1.00 83.50 91 SER A CA 1
ATOM 733 C C . SER A 1 91 ? 4.907 -8.705 0.450 1.00 83.50 91 SER A C 1
ATOM 735 O O . SER A 1 91 ? 5.536 -7.696 0.741 1.00 83.50 91 SER A O 1
ATOM 737 N N . VAL A 1 92 ? 3.856 -8.672 -0.368 1.00 91.25 92 VAL A N 1
ATOM 738 C CA . VAL A 1 92 ? 3.418 -7.443 -1.037 1.00 91.25 92 VAL A CA 1
ATOM 739 C C . VAL A 1 92 ? 2.200 -6.869 -0.313 1.00 91.25 92 VAL A C 1
ATOM 741 O O . VAL A 1 92 ? 1.099 -7.376 -0.542 1.00 91.25 92 VAL A O 1
ATOM 744 N N . PRO A 1 93 ? 2.363 -5.842 0.546 1.00 91.69 93 PRO A N 1
ATOM 745 C CA . PRO A 1 93 ? 1.227 -5.177 1.165 1.00 91.69 93 PRO A CA 1
ATOM 746 C C . PRO A 1 93 ? 0.373 -4.490 0.108 1.00 91.69 93 PRO A C 1
ATOM 748 O O . PRO A 1 93 ? 0.887 -3.877 -0.832 1.00 91.69 93 PRO A O 1
A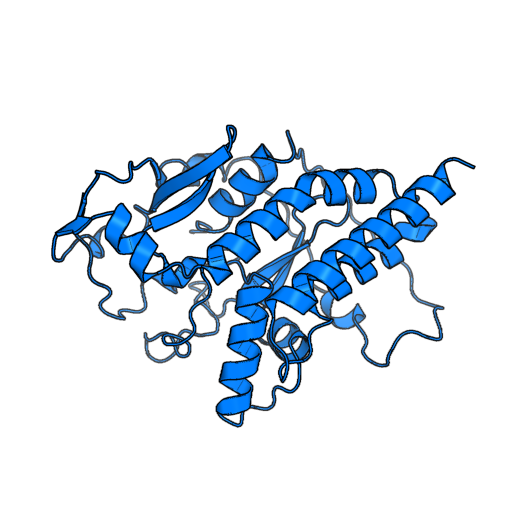TOM 751 N N . LEU A 1 94 ? -0.936 -4.601 0.292 1.00 94.94 94 LEU A N 1
ATOM 752 C CA . LEU A 1 94 ? -1.938 -3.866 -0.451 1.00 94.94 94 LEU A CA 1
ATOM 753 C C . LEU A 1 94 ? -2.528 -2.809 0.486 1.00 94.94 94 LEU A C 1
ATOM 755 O O . LEU A 1 94 ? -3.444 -3.071 1.265 1.00 94.94 94 LEU A O 1
ATOM 759 N N . GLU A 1 95 ? -1.937 -1.617 0.452 1.00 94.56 95 GLU A N 1
ATOM 760 C CA . GLU A 1 95 ? -2.402 -0.462 1.222 1.00 94.56 95 GLU A CA 1
ATOM 761 C C . GLU A 1 95 ? -3.761 0.022 0.694 1.00 94.56 95 GLU A C 1
ATOM 763 O O . GLU A 1 95 ? -4.112 -0.231 -0.457 1.00 94.56 95 GLU A O 1
ATOM 768 N N . SER A 1 96 ? -4.534 0.759 1.494 1.00 96.88 96 SER A N 1
ATOM 769 C CA . SER A 1 96 ? -5.874 1.214 1.089 1.00 96.88 96 SER A CA 1
ATOM 770 C C . SER A 1 96 ? -5.858 2.054 -0.191 1.00 96.88 96 SER A C 1
ATOM 772 O O . SER A 1 96 ? -6.723 1.894 -1.050 1.00 96.88 96 SER A O 1
ATOM 774 N N . LEU A 1 97 ? -4.834 2.899 -0.362 1.00 97.56 97 LEU A N 1
ATOM 775 C CA . LEU A 1 97 ? -4.626 3.664 -1.593 1.00 97.56 97 LEU A CA 1
ATOM 776 C C . LEU A 1 97 ? -4.303 2.758 -2.792 1.00 97.56 97 LEU A C 1
ATOM 778 O O . LEU A 1 97 ? -4.741 3.033 -3.911 1.00 97.56 97 LEU A O 1
ATOM 782 N N . ASP A 1 98 ? -3.551 1.680 -2.573 1.00 97.88 98 ASP A N 1
ATOM 783 C CA . ASP A 1 98 ? -3.234 0.712 -3.621 1.00 97.88 98 ASP A CA 1
ATOM 784 C C . ASP A 1 98 ? -4.478 -0.090 -4.020 1.00 97.88 98 ASP A C 1
ATOM 786 O O . ASP A 1 98 ? -4.758 -0.219 -5.211 1.00 97.88 98 ASP A O 1
ATOM 790 N N . ALA A 1 99 ? -5.260 -0.560 -3.043 1.00 98.25 99 ALA A N 1
ATOM 791 C CA . ALA A 1 99 ? -6.517 -1.269 -3.273 1.00 98.25 99 ALA A CA 1
ATOM 792 C C . ALA A 1 99 ? -7.519 -0.392 -4.042 1.00 98.25 99 ALA A C 1
ATOM 794 O O . ALA A 1 99 ? -8.095 -0.839 -5.032 1.00 98.25 99 ALA A O 1
ATOM 795 N N . PHE A 1 100 ? -7.649 0.883 -3.660 1.00 98.50 100 PHE A N 1
ATOM 796 C CA . PHE A 1 100 ? -8.484 1.861 -4.357 1.00 98.50 100 PHE A CA 1
ATOM 797 C C . PHE A 1 100 ? -8.051 2.074 -5.815 1.00 98.50 100 PHE A C 1
ATOM 799 O O . PHE A 1 100 ? -8.871 2.020 -6.732 1.00 98.50 100 PHE A O 1
ATOM 806 N N . ARG A 1 101 ? -6.751 2.294 -6.057 1.00 98.19 101 ARG A N 1
ATOM 807 C CA . ARG A 1 101 ? -6.213 2.484 -7.417 1.00 98.19 101 ARG A CA 1
ATOM 808 C C . ARG A 1 101 ? -6.395 1.240 -8.278 1.00 98.19 101 ARG A C 1
ATOM 810 O O . ARG A 1 101 ? -6.744 1.361 -9.451 1.00 98.19 101 ARG A O 1
ATOM 817 N N . LEU A 1 102 ? -6.174 0.064 -7.699 1.00 98.25 102 LEU A N 1
ATOM 818 C CA . LEU A 1 102 ? -6.360 -1.210 -8.378 1.00 98.25 102 LEU A CA 1
ATOM 819 C C . LEU A 1 102 ? -7.836 -1.449 -8.722 1.00 98.25 102 LEU A C 1
ATOM 821 O O . LEU A 1 102 ? -8.122 -1.857 -9.844 1.00 98.25 102 LEU A O 1
ATOM 825 N N . ALA A 1 103 ? -8.762 -1.126 -7.815 1.00 98.31 103 ALA A N 1
ATOM 826 C CA . ALA A 1 103 ? -10.198 -1.239 -8.060 1.00 98.31 103 ALA A CA 1
ATOM 827 C C . ALA A 1 103 ? -10.645 -0.363 -9.233 1.00 98.31 103 ALA A C 1
ATOM 829 O O . ALA A 1 103 ? -11.267 -0.868 -10.166 1.00 98.31 103 ALA A O 1
ATOM 830 N N . LYS A 1 104 ? -10.238 0.915 -9.249 1.00 98.00 104 LYS A N 1
ATOM 831 C CA . LYS A 1 104 ? -10.501 1.811 -10.386 1.00 98.00 104 LYS A CA 1
ATOM 832 C C . LYS A 1 104 ? -9.930 1.262 -11.686 1.00 98.00 104 LYS A C 1
ATOM 834 O O . LYS A 1 104 ? -10.652 1.142 -12.661 1.00 98.00 104 LYS A O 1
ATOM 839 N N . HIS A 1 105 ? -8.659 0.863 -11.687 1.00 97.94 105 HIS A N 1
ATOM 840 C CA . HIS A 1 105 ? -8.002 0.354 -12.893 1.00 97.94 105 HIS A CA 1
ATOM 841 C C . HIS A 1 105 ? -8.671 -0.902 -13.463 1.00 97.94 105 HIS A C 1
ATOM 843 O O . HIS A 1 105 ? -8.763 -1.039 -14.679 1.00 97.94 105 HIS A O 1
ATOM 849 N N . LEU A 1 106 ? -9.116 -1.831 -12.613 1.00 97.44 106 LEU A N 1
ATOM 850 C CA . LEU A 1 106 ? -9.814 -3.040 -13.061 1.00 97.44 106 LEU A CA 1
ATOM 851 C C . LEU A 1 106 ? -11.220 -2.711 -13.578 1.00 97.44 106 LEU A C 1
ATOM 853 O O . LEU A 1 106 ? -11.584 -3.168 -14.660 1.00 97.44 106 LEU A O 1
ATOM 857 N N . ARG A 1 107 ? -11.964 -1.855 -12.868 1.00 97.62 107 ARG A N 1
ATOM 858 C CA . ARG A 1 107 ? -13.276 -1.362 -13.307 1.00 97.62 107 ARG A CA 1
ATOM 859 C C . ARG A 1 107 ? -13.196 -0.655 -14.661 1.00 97.62 107 ARG A C 1
ATOM 861 O O . ARG A 1 107 ? -13.968 -0.962 -15.561 1.00 97.62 107 ARG A O 1
ATOM 868 N N . ASP A 1 108 ? -12.217 0.229 -14.835 1.00 96.44 108 ASP A N 1
ATOM 869 C CA . ASP A 1 108 ? -12.002 0.986 -16.075 1.00 96.44 108 ASP A CA 1
ATOM 870 C C . ASP A 1 108 ? -11.593 0.072 -17.250 1.00 96.44 108 ASP A C 1
ATOM 872 O O . ASP A 1 108 ? -11.745 0.438 -18.414 1.00 96.44 108 ASP A O 1
ATOM 876 N N . LYS A 1 109 ? -11.099 -1.139 -16.958 1.00 95.56 109 LYS A N 1
ATOM 877 C CA . LYS A 1 109 ? -10.826 -2.193 -17.946 1.00 95.56 109 LYS A CA 1
ATOM 878 C C . LYS A 1 109 ? -12.026 -3.096 -18.253 1.00 95.56 109 LYS A C 1
ATOM 880 O O . LYS A 1 109 ? -11.885 -3.993 -19.080 1.00 95.56 109 LYS A O 1
ATOM 885 N N . GLY A 1 110 ? -13.177 -2.871 -17.621 1.00 95.75 110 GLY A N 1
ATOM 886 C CA . GLY A 1 110 ? -14.379 -3.688 -17.801 1.00 95.75 110 GLY A CA 1
ATOM 887 C C . GLY A 1 110 ? -14.368 -5.006 -17.023 1.00 95.75 110 GLY A C 1
ATOM 888 O O . GLY A 1 110 ? -15.169 -5.889 -17.318 1.00 95.75 110 GLY A O 1
ATOM 889 N N . GLU A 1 111 ? -13.473 -5.162 -16.044 1.00 95.56 111 GLU A N 1
ATOM 890 C CA . GLU A 1 111 ? -13.523 -6.295 -15.115 1.00 95.56 111 GLU A CA 1
ATOM 891 C C . GLU A 1 111 ? -14.727 -6.148 -14.169 1.00 95.56 111 GLU A C 1
ATOM 893 O O . GLU A 1 111 ? -15.181 -5.036 -13.890 1.00 95.56 111 GLU A O 1
ATOM 898 N N . ASN A 1 112 ? -15.223 -7.264 -13.624 1.00 95.06 112 ASN A N 1
ATOM 899 C CA . ASN A 1 112 ? -16.329 -7.269 -12.659 1.00 95.06 112 ASN A CA 1
ATOM 900 C C . ASN A 1 112 ? -15.869 -6.779 -11.269 1.00 95.06 112 ASN A C 1
ATOM 902 O O . ASN A 1 112 ? -15.721 -7.567 -10.336 1.00 95.06 112 ASN A O 1
ATOM 906 N N . VAL A 1 113 ? -15.572 -5.482 -11.168 1.00 96.44 113 VAL A N 1
ATOM 907 C CA . VAL A 1 113 ? -15.135 -4.783 -9.955 1.00 96.44 113 VAL A CA 1
ATOM 908 C C . VAL A 1 113 ? -15.941 -3.497 -9.820 1.00 96.44 113 VAL A C 1
ATOM 910 O O . VAL A 1 113 ? -15.857 -2.601 -10.658 1.00 96.44 113 VAL A O 1
ATOM 913 N N . SER A 1 114 ? -16.712 -3.401 -8.744 1.00 94.62 114 SER A N 1
ATOM 914 C CA . SER A 1 114 ? -17.590 -2.269 -8.441 1.00 94.62 114 SER A CA 1
ATOM 915 C C . SER A 1 114 ? -17.132 -1.470 -7.220 1.00 94.62 114 SER A C 1
ATOM 917 O O . SER A 1 114 ? -17.396 -0.270 -7.138 1.00 94.62 114 SER A O 1
ATOM 919 N N . CYS A 1 115 ? -16.397 -2.106 -6.307 1.00 96.12 115 CYS A N 1
ATOM 920 C CA . CYS A 1 115 ? -15.888 -1.502 -5.080 1.00 96.12 115 CYS A CA 1
ATOM 921 C C . CYS A 1 115 ? -14.492 -2.036 -4.709 1.00 96.12 115 CYS A C 1
ATOM 923 O O . CYS A 1 115 ? -13.905 -2.866 -5.411 1.00 96.12 115 CYS A O 1
ATOM 925 N N . VAL A 1 116 ? -13.916 -1.533 -3.613 1.00 97.31 116 VAL A N 1
ATOM 926 C CA . VAL A 1 116 ? -12.586 -1.964 -3.149 1.00 97.31 116 VAL A CA 1
ATOM 927 C C . VAL A 1 116 ? -12.634 -3.391 -2.593 1.00 97.31 116 VAL A C 1
ATOM 929 O O . VAL A 1 116 ? -11.684 -4.158 -2.750 1.00 97.31 116 VAL A O 1
ATOM 932 N N . GLU A 1 117 ? -13.753 -3.783 -1.997 1.00 95.38 117 GLU A N 1
ATOM 933 C CA . GLU A 1 117 ? -13.979 -5.095 -1.400 1.00 95.38 117 GLU A CA 1
ATOM 934 C C . GLU A 1 117 ? -13.890 -6.221 -2.433 1.00 95.38 117 GLU A C 1
ATOM 936 O O . GLU A 1 117 ? -13.317 -7.267 -2.125 1.00 95.38 117 GLU A O 1
ATOM 941 N N . ASP A 1 118 ? -14.349 -5.987 -3.668 1.00 96.50 118 ASP A N 1
ATOM 942 C CA . ASP A 1 118 ? -14.203 -6.932 -4.783 1.00 96.50 118 ASP A CA 1
ATOM 943 C C . ASP A 1 118 ? -12.721 -7.252 -5.045 1.00 96.50 118 ASP A C 1
ATOM 945 O O . ASP A 1 118 ? -12.335 -8.410 -5.246 1.00 96.50 118 ASP A O 1
ATOM 949 N N . VAL A 1 119 ? -11.856 -6.231 -4.973 1.00 97.38 119 VAL A N 1
ATOM 950 C CA . VAL A 1 119 ? -10.404 -6.392 -5.123 1.00 97.38 119 VAL A CA 1
ATOM 951 C C . VAL A 1 119 ? -9.808 -7.143 -3.944 1.00 97.38 119 VAL A C 1
ATOM 953 O O . VAL A 1 119 ? -9.017 -8.066 -4.152 1.00 97.38 119 VAL A O 1
ATOM 956 N N . LEU A 1 120 ? -10.171 -6.766 -2.717 1.00 96.56 120 LEU A N 1
ATOM 957 C CA . LEU A 1 120 ? -9.642 -7.404 -1.512 1.00 96.56 120 LEU A CA 1
ATOM 958 C C . LEU A 1 120 ? -10.018 -8.886 -1.468 1.00 96.56 120 LEU A C 1
ATOM 960 O O . LEU A 1 120 ? -9.143 -9.727 -1.292 1.00 96.56 120 LEU A O 1
ATOM 964 N N . ALA A 1 121 ? -11.289 -9.217 -1.703 1.00 95.19 121 ALA A N 1
ATOM 965 C CA . ALA A 1 121 ? -11.782 -10.590 -1.690 1.00 95.19 121 ALA A CA 1
ATOM 966 C C . ALA A 1 121 ? -11.123 -11.452 -2.777 1.00 95.19 121 ALA A C 1
ATOM 968 O O . ALA A 1 121 ? -10.763 -12.610 -2.532 1.00 95.19 121 ALA A O 1
ATOM 969 N N . THR A 1 122 ? -10.921 -10.889 -3.971 1.00 96.19 122 THR A N 1
ATOM 970 C CA . THR A 1 122 ? -10.380 -11.630 -5.115 1.00 96.19 122 THR A CA 1
ATOM 971 C C . THR A 1 122 ? -8.864 -11.785 -5.021 1.00 96.19 122 THR A C 1
ATOM 973 O O . THR A 1 122 ? -8.356 -12.906 -5.106 1.00 96.19 122 THR A O 1
ATOM 976 N N . TYR A 1 123 ? -8.136 -10.694 -4.778 1.00 97.25 123 TYR A N 1
ATOM 977 C CA . TYR A 1 123 ? -6.689 -10.615 -5.002 1.00 97.25 123 TYR A CA 1
ATOM 978 C C . TYR A 1 123 ? -5.843 -10.490 -3.737 1.00 97.25 123 TYR A C 1
ATOM 980 O O . TYR A 1 123 ? -4.618 -10.588 -3.840 1.00 97.25 123 TYR A O 1
ATOM 988 N N . ALA A 1 124 ? -6.445 -10.291 -2.562 1.00 96.69 124 ALA A N 1
ATOM 989 C CA . ALA A 1 124 ? -5.710 -10.095 -1.319 1.00 96.69 124 ALA A CA 1
ATOM 990 C C . ALA A 1 124 ? -6.143 -11.055 -0.202 1.00 96.69 124 ALA A C 1
ATOM 992 O O . ALA A 1 124 ? -7.233 -11.619 -0.207 1.00 96.69 124 ALA A O 1
ATOM 993 N N . GLU A 1 125 ? -5.259 -11.261 0.763 1.00 94.38 125 GLU A N 1
ATOM 994 C CA . GLU A 1 125 ? -5.515 -12.040 1.968 1.00 94.38 125 GLU A CA 1
ATOM 995 C C . GLU A 1 125 ? -5.213 -11.194 3.213 1.00 94.38 125 GLU A C 1
ATOM 997 O O . GLU A 1 125 ? -4.230 -10.441 3.220 1.00 94.38 125 GLU A O 1
ATOM 1002 N N . PRO A 1 126 ? -6.061 -11.265 4.255 1.00 91.88 126 PRO A N 1
ATOM 1003 C CA . PRO A 1 126 ? -5.813 -10.556 5.497 1.00 91.88 126 PRO A CA 1
ATOM 1004 C C . PRO A 1 126 ? -4.677 -11.231 6.274 1.00 91.88 126 PRO A C 1
ATOM 1006 O O . PRO A 1 126 ? -4.637 -12.449 6.436 1.00 91.88 126 PRO A O 1
ATOM 1009 N N . VAL A 1 127 ? -3.775 -10.421 6.814 1.00 86.88 127 VAL A N 1
ATOM 1010 C CA . VAL A 1 127 ? -2.687 -10.833 7.698 1.00 86.88 127 VAL A CA 1
ATOM 1011 C C . VAL A 1 127 ? -2.829 -10.086 9.016 1.00 86.88 127 VAL A C 1
ATOM 1013 O O . VAL A 1 127 ? -2.876 -8.857 9.057 1.00 86.88 127 VAL A O 1
ATOM 1016 N N . LEU A 1 128 ? -2.895 -10.836 10.113 1.00 84.38 128 LEU A N 1
ATOM 1017 C CA . LEU A 1 128 ? -2.994 -10.276 11.455 1.00 84.38 128 LEU A CA 1
ATOM 1018 C C . LEU A 1 128 ? -1.608 -9.849 11.956 1.00 84.38 128 LEU A C 1
ATOM 1020 O O . LEU A 1 128 ? -0.726 -10.695 12.180 1.00 84.38 128 LEU A O 1
ATOM 1024 N N . LEU A 1 129 ? -1.421 -8.541 12.143 1.00 80.62 129 LEU A N 1
ATOM 1025 C CA . LEU A 1 129 ? -0.183 -7.982 12.685 1.00 80.62 129 LEU A CA 1
ATOM 1026 C C . LEU A 1 129 ? -0.145 -7.998 14.207 1.00 80.62 129 LEU A C 1
ATOM 1028 O O . LEU A 1 129 ? 0.911 -8.268 14.774 1.00 80.62 129 LEU A O 1
ATOM 1032 N N . SER A 1 130 ? -1.282 -7.731 14.844 1.00 82.50 130 SER A N 1
ATOM 1033 C CA . SER A 1 130 ? -1.426 -7.687 16.297 1.00 82.50 130 SER A CA 1
ATOM 1034 C C . SER A 1 130 ? -2.559 -8.593 16.753 1.00 82.50 130 SER A C 1
ATOM 1036 O O . SER A 1 130 ? -3.601 -8.661 16.106 1.00 82.50 130 SER A O 1
ATOM 1038 N N . GLU A 1 131 ? -2.389 -9.243 17.902 1.00 83.31 131 GLU A N 1
ATOM 1039 C CA . GLU A 1 131 ? -3.451 -10.014 18.562 1.00 83.31 131 GLU A CA 1
ATOM 1040 C C . GLU A 1 131 ? -4.681 -9.163 18.921 1.00 83.31 131 GLU A C 1
ATOM 1042 O O . GLU A 1 131 ? -5.774 -9.704 19.063 1.00 83.31 131 GLU A O 1
ATOM 1047 N N . ASN A 1 132 ? -4.533 -7.833 18.964 1.00 86.06 132 ASN A N 1
ATOM 1048 C CA . ASN A 1 132 ? -5.623 -6.886 19.207 1.00 86.06 132 ASN A CA 1
ATOM 1049 C C . ASN A 1 132 ? -6.517 -6.652 17.973 1.00 86.06 132 ASN A C 1
ATOM 1051 O O . ASN A 1 132 ? -7.474 -5.887 18.039 1.00 86.06 132 ASN A O 1
ATOM 1055 N N . GLY A 1 133 ? -6.226 -7.294 16.836 1.00 85.50 133 GLY A N 1
ATOM 1056 C CA . GLY A 1 133 ? -7.060 -7.216 15.633 1.00 85.50 133 GLY A CA 1
ATOM 1057 C C . GLY A 1 133 ? -6.524 -6.304 14.529 1.00 85.50 133 GLY A C 1
ATOM 1058 O O . GLY A 1 133 ? -7.157 -6.207 13.474 1.00 85.50 133 GLY A O 1
ATOM 1059 N N . TYR A 1 134 ? -5.360 -5.669 14.715 1.00 88.69 134 TYR A N 1
ATOM 1060 C CA . TYR A 1 134 ? -4.743 -4.841 13.675 1.00 88.69 134 TYR A CA 1
ATOM 1061 C C . TYR A 1 134 ? -4.370 -5.707 12.469 1.00 88.69 134 TYR A C 1
ATOM 1063 O O . TYR A 1 134 ? -3.428 -6.506 12.504 1.00 88.69 134 TYR A O 1
ATOM 1071 N N . THR A 1 135 ? -5.154 -5.556 11.406 1.00 88.81 135 THR A N 1
ATOM 1072 C CA . THR A 1 135 ? -5.155 -6.438 10.237 1.00 88.81 135 THR A CA 1
ATOM 1073 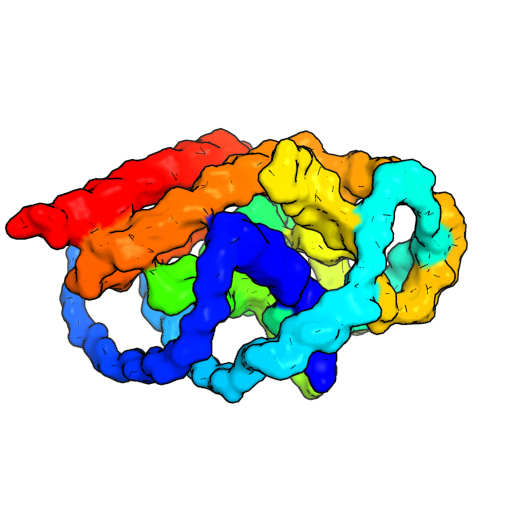C C . THR A 1 135 ? -4.796 -5.661 8.984 1.00 88.81 135 THR A C 1
ATOM 1075 O O . THR A 1 135 ? -5.130 -4.489 8.828 1.00 88.81 135 THR A O 1
ATOM 1078 N N . VAL A 1 136 ? -4.070 -6.315 8.091 1.00 91.00 136 VAL A N 1
ATOM 1079 C CA . VAL A 1 136 ? -3.485 -5.691 6.905 1.00 91.00 136 VAL A CA 1
ATOM 1080 C C . VAL A 1 136 ? -3.706 -6.617 5.725 1.00 91.00 136 VAL A C 1
ATOM 1082 O O . VAL A 1 136 ? -3.803 -7.823 5.920 1.00 91.00 136 VAL A O 1
ATOM 1085 N N . PHE A 1 137 ? -3.781 -6.095 4.508 1.00 94.69 137 PHE A N 1
ATOM 1086 C CA . PHE A 1 137 ? -3.962 -6.938 3.328 1.00 94.69 137 PHE A CA 1
ATOM 1087 C C . PHE A 1 137 ? -2.643 -7.154 2.597 1.00 94.69 137 PHE A C 1
ATOM 1089 O O . PHE A 1 137 ? -1.865 -6.219 2.405 1.00 94.69 137 PHE A O 1
ATOM 1096 N N . MET A 1 138 ? -2.403 -8.394 2.181 1.00 94.06 138 MET A N 1
ATOM 1097 C CA . MET A 1 138 ? -1.284 -8.788 1.328 1.00 94.06 138 MET A CA 1
ATOM 1098 C C . MET A 1 138 ? -1.827 -9.337 0.018 1.00 94.06 138 MET A C 1
ATOM 1100 O O . MET A 1 138 ? -2.868 -9.987 0.018 1.00 94.06 138 MET A O 1
ATOM 1104 N N . LEU A 1 139 ? -1.137 -9.119 -1.101 1.00 96.56 139 LEU A N 1
ATOM 1105 C CA . LEU A 1 139 ? -1.515 -9.790 -2.344 1.00 96.56 139 LEU A CA 1
ATOM 1106 C C . LEU A 1 139 ? -1.406 -11.311 -2.195 1.00 96.56 139 LEU A C 1
ATOM 1108 O O . LEU A 1 139 ? -0.401 -11.826 -1.698 1.00 96.56 139 LEU A O 1
ATOM 1112 N N . LYS A 1 140 ? -2.427 -12.018 -2.690 1.00 97.12 140 LYS A N 1
ATOM 1113 C CA . LYS A 1 140 ? -2.440 -13.479 -2.766 1.00 97.12 140 LYS A CA 1
ATOM 1114 C C . LYS A 1 140 ? -1.309 -13.989 -3.650 1.00 97.12 140 LYS A C 1
ATOM 1116 O O . LYS A 1 140 ? -0.817 -13.311 -4.561 1.00 97.12 140 LYS A O 1
ATOM 1121 N N . THR A 1 141 ? -0.959 -15.246 -3.414 1.00 96.44 141 THR A N 1
ATOM 1122 C CA . THR A 1 141 ? -0.006 -15.993 -4.234 1.00 96.44 141 THR A CA 1
ATOM 1123 C C . THR A 1 141 ? -0.606 -17.296 -4.746 1.00 96.44 141 THR A C 1
ATOM 1125 O O . THR A 1 141 ? -1.579 -17.796 -4.187 1.00 96.44 141 THR A O 1
ATOM 1128 N N . ALA A 1 142 ? -0.037 -17.836 -5.820 1.00 94.88 142 ALA A N 1
ATOM 1129 C CA . ALA A 1 142 ? -0.454 -19.076 -6.460 1.00 94.88 142 ALA A CA 1
ATOM 1130 C C . ALA A 1 142 ? 0.763 -19.945 -6.819 1.00 94.88 142 ALA A C 1
ATOM 1132 O O . ALA A 1 142 ? 1.877 -19.445 -6.971 1.00 94.88 142 ALA A O 1
ATOM 1133 N N . GLY A 1 143 ? 0.528 -21.249 -6.986 1.00 94.81 143 GLY A N 1
ATOM 1134 C CA . GLY A 1 143 ? 1.551 -22.205 -7.413 1.00 94.81 143 GLY A CA 1
ATOM 1135 C C . GLY A 1 143 ? 2.586 -22.563 -6.339 1.00 94.81 143 GLY A C 1
ATOM 1136 O O . GLY A 1 143 ? 2.538 -22.094 -5.203 1.00 94.81 143 GLY A O 1
ATOM 1137 N N . ALA A 1 144 ? 3.522 -23.439 -6.712 1.00 92.38 144 ALA A N 1
ATOM 1138 C CA . ALA A 1 144 ? 4.553 -23.969 -5.815 1.00 92.38 144 ALA A CA 1
ATOM 1139 C C . ALA A 1 144 ? 5.677 -22.964 -5.500 1.00 92.38 144 ALA A C 1
ATOM 1141 O O . ALA A 1 144 ? 6.414 -23.133 -4.529 1.00 92.38 144 ALA A O 1
ATOM 1142 N N . ASP A 1 145 ? 5.826 -21.923 -6.318 1.00 93.31 145 ASP A N 1
ATOM 1143 C CA . ASP A 1 145 ? 6.834 -20.882 -6.152 1.00 93.31 145 ASP A CA 1
ATOM 1144 C C . ASP A 1 145 ? 6.291 -19.628 -5.454 1.00 93.31 145 ASP A C 1
ATOM 1146 O O . ASP A 1 145 ? 7.006 -18.632 -5.366 1.00 93.31 145 ASP A O 1
ATOM 1150 N N . ASP A 1 146 ? 5.070 -19.664 -4.914 1.00 95.12 146 ASP A N 1
ATOM 1151 C CA . ASP A 1 146 ? 4.416 -18.519 -4.275 1.00 95.12 146 ASP A CA 1
ATOM 1152 C C . ASP A 1 146 ? 4.441 -17.273 -5.180 1.00 95.12 146 ASP A C 1
ATOM 1154 O O . ASP A 1 146 ? 4.818 -16.172 -4.756 1.00 95.12 146 ASP A O 1
ATOM 1158 N N . ALA A 1 147 ? 4.097 -17.465 -6.456 1.00 96.94 147 ALA A N 1
ATOM 1159 C CA . ALA A 1 147 ? 3.998 -16.394 -7.433 1.00 96.94 147 ALA A CA 1
ATOM 1160 C C . ALA A 1 147 ? 2.839 -15.454 -7.090 1.00 96.94 147 ALA A C 1
ATOM 1162 O O . ALA A 1 147 ? 1.751 -15.903 -6.745 1.00 96.94 147 ALA A O 1
ATOM 1163 N N . CYS A 1 148 ? 3.052 -14.145 -7.212 1.00 97.88 148 CYS A N 1
ATOM 1164 C CA . CYS A 1 148 ? 2.008 -13.131 -7.092 1.00 97.88 148 CYS A CA 1
ATOM 1165 C C . CYS A 1 148 ? 0.826 -13.473 -8.007 1.00 97.88 148 CYS A C 1
ATOM 1167 O O . CYS A 1 148 ? 1.032 -13.810 -9.172 1.00 97.88 148 CYS A O 1
ATOM 1169 N N . ILE A 1 149 ? -0.402 -13.302 -7.513 1.00 97.62 149 ILE A N 1
ATOM 1170 C CA . ILE A 1 149 ? -1.641 -13.564 -8.264 1.00 97.62 149 ILE A CA 1
ATOM 1171 C C . ILE A 1 149 ? -1.727 -12.813 -9.610 1.00 97.62 149 ILE A C 1
ATOM 1173 O O . ILE A 1 149 ? -2.426 -13.240 -10.526 1.00 97.62 149 ILE A O 1
ATOM 1177 N N . PHE A 1 150 ? -0.983 -11.712 -9.758 1.00 97.75 150 PHE A N 1
ATOM 1178 C CA . PHE A 1 150 ? -0.910 -10.914 -10.985 1.00 97.75 150 PHE A CA 1
ATOM 1179 C C . PHE A 1 150 ? 0.252 -11.283 -11.924 1.00 97.75 150 PHE A C 1
ATOM 1181 O O . PHE A 1 150 ? 0.469 -10.595 -12.922 1.00 97.75 150 PHE A O 1
ATOM 1188 N N . LEU A 1 151 ? 1.025 -12.333 -11.635 1.00 97.81 151 LEU A N 1
ATOM 1189 C CA . LEU A 1 151 ? 2.067 -12.824 -12.536 1.00 97.81 151 LEU A CA 1
ATOM 1190 C C . LEU A 1 151 ? 1.455 -13.768 -13.582 1.00 97.81 151 LEU A C 1
ATOM 1192 O O . LEU A 1 151 ? 1.075 -14.888 -13.256 1.00 97.81 151 LEU A O 1
ATOM 1196 N N . LYS A 1 152 ? 1.400 -13.339 -14.847 1.00 96.56 152 LYS A N 1
ATOM 1197 C CA . LYS A 1 152 ? 0.988 -14.167 -15.996 1.00 96.56 152 LYS A CA 1
ATOM 1198 C C . LYS A 1 152 ? 2.040 -14.083 -17.095 1.00 96.56 152 LYS A C 1
ATOM 1200 O O . LYS A 1 152 ? 2.568 -13.003 -17.341 1.00 96.56 152 LYS A O 1
ATOM 1205 N N . ASP A 1 153 ? 2.400 -15.214 -17.700 1.00 95.62 153 ASP A N 1
ATOM 1206 C CA . ASP A 1 153 ? 3.405 -15.289 -18.778 1.00 95.62 153 ASP A CA 1
ATOM 1207 C C . ASP A 1 153 ? 4.709 -14.547 -18.443 1.00 95.62 153 ASP A C 1
ATOM 1209 O O . ASP A 1 153 ? 5.296 -13.814 -19.240 1.00 95.62 153 ASP A O 1
ATOM 1213 N N . ASN A 1 154 ? 5.142 -14.709 -17.189 1.00 95.25 154 ASN A N 1
ATOM 1214 C CA . ASN A 1 154 ? 6.326 -14.071 -16.620 1.00 95.25 154 ASN A CA 1
ATOM 1215 C C . ASN A 1 154 ? 6.290 -12.523 -16.604 1.00 95.25 154 ASN A C 1
ATOM 1217 O O . ASN A 1 154 ? 7.329 -11.870 -16.480 1.00 95.25 154 ASN A O 1
ATOM 1221 N N . ARG A 1 155 ? 5.094 -11.926 -16.695 1.00 95.69 155 ARG A N 1
ATOM 1222 C CA . ARG A 1 155 ? 4.846 -10.481 -16.640 1.00 95.69 155 ARG A CA 1
ATOM 1223 C C . ARG A 1 155 ? 3.783 -10.132 -15.597 1.00 95.69 155 ARG A C 1
ATOM 1225 O O . ARG A 1 155 ? 2.838 -10.874 -15.357 1.00 95.69 155 ARG A O 1
ATOM 1232 N N . CYS A 1 156 ? 3.939 -8.971 -14.969 1.00 96.44 156 CYS A N 1
ATOM 1233 C CA . CYS A 1 156 ? 2.941 -8.432 -14.048 1.00 96.44 156 CYS A CA 1
ATOM 1234 C C . CYS A 1 156 ? 1.785 -7.813 -14.847 1.00 96.44 156 CYS A C 1
ATOM 1236 O O . CYS A 1 156 ? 1.998 -6.855 -15.592 1.00 96.44 156 CYS A O 1
ATOM 1238 N N . THR A 1 157 ? 0.565 -8.322 -14.682 1.00 96.25 157 THR A N 1
ATOM 1239 C CA . THR A 1 157 ? -0.622 -7.843 -15.416 1.00 96.25 157 THR A CA 1
ATOM 1240 C C . THR A 1 157 ? -1.103 -6.464 -14.960 1.00 96.25 157 THR A C 1
ATOM 1242 O O . THR A 1 157 ? -1.778 -5.760 -15.713 1.00 96.25 157 THR A O 1
ATOM 1245 N N . ILE A 1 158 ? -0.708 -6.040 -13.756 1.00 96.44 158 ILE A N 1
ATOM 1246 C CA . ILE A 1 158 ? -1.039 -4.734 -13.167 1.00 96.44 158 ILE A CA 1
ATOM 1247 C C . ILE A 1 158 ? 0.153 -3.769 -13.165 1.00 96.44 158 ILE A C 1
ATOM 1249 O O . ILE A 1 158 ? 0.217 -2.853 -12.350 1.00 96.44 158 ILE A O 1
ATOM 1253 N N . HIS A 1 159 ? 1.115 -3.943 -14.080 1.00 94.75 159 HIS A N 1
ATOM 1254 C CA . HIS A 1 159 ? 2.361 -3.166 -14.081 1.00 94.75 159 HIS A CA 1
ATOM 1255 C C . HIS A 1 159 ? 2.161 -1.636 -14.157 1.00 94.75 159 HIS A C 1
ATOM 1257 O O . HIS A 1 159 ? 2.988 -0.862 -13.674 1.00 94.75 159 HIS A O 1
ATOM 1263 N N . SER A 1 160 ? 1.060 -1.169 -14.749 1.00 94.31 160 SER A N 1
ATOM 1264 C CA . SER A 1 160 ? 0.707 0.256 -14.806 1.00 94.31 160 SER A CA 1
ATOM 1265 C C . SER A 1 160 ? 0.192 0.820 -13.476 1.00 94.31 160 SER A C 1
ATOM 1267 O O . SER A 1 160 ? 0.283 2.024 -13.259 1.00 94.31 160 SER A O 1
ATOM 1269 N N . VAL A 1 161 ? -0.320 -0.034 -12.586 1.00 96.38 161 VAL A N 1
ATOM 1270 C CA . VAL A 1 161 ? -0.992 0.327 -11.326 1.00 96.38 161 VAL A CA 1
ATOM 1271 C C . VAL A 1 161 ? -0.416 -0.466 -10.147 1.00 96.38 161 VAL A C 1
ATOM 1273 O O . VAL A 1 161 ? -1.119 -0.932 -9.258 1.00 96.38 161 VAL A O 1
ATOM 1276 N N . HIS A 1 162 ? 0.903 -0.659 -10.141 1.00 94.50 162 HIS A N 1
ATOM 1277 C CA . HIS A 1 162 ? 1.568 -1.386 -9.063 1.00 94.50 162 HIS A CA 1
ATOM 1278 C C . HIS A 1 162 ? 1.209 -0.832 -7.674 1.00 94.50 162 HIS A C 1
ATOM 1280 O O . HIS A 1 162 ? 1.269 0.398 -7.494 1.00 94.50 162 HIS A O 1
ATOM 1286 N N . PRO A 1 163 ? 0.999 -1.722 -6.679 1.00 95.69 163 PRO A N 1
ATOM 1287 C CA . PRO A 1 163 ? 1.045 -1.336 -5.278 1.00 95.69 163 PRO A CA 1
ATOM 1288 C C . PRO A 1 163 ? 2.346 -0.600 -4.972 1.00 95.69 163 PRO A C 1
ATOM 1290 O O . PRO A 1 163 ? 3.374 -0.862 -5.614 1.00 95.69 163 PRO A O 1
ATOM 1293 N N . ARG A 1 164 ? 2.334 0.304 -3.992 1.00 93.62 164 ARG A N 1
ATOM 1294 C CA . ARG A 1 164 ? 3.485 1.155 -3.666 1.00 93.62 164 ARG A CA 1
ATOM 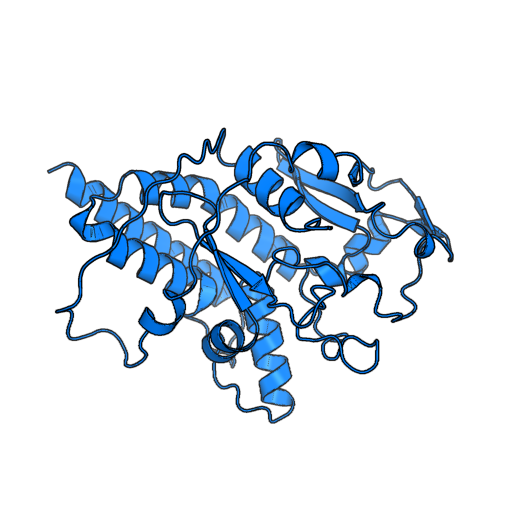1295 C C . ARG A 1 164 ? 4.760 0.336 -3.470 1.00 93.62 164 ARG A C 1
ATOM 1297 O O . ARG A 1 164 ? 5.776 0.671 -4.075 1.00 93.62 164 ARG A O 1
ATOM 1304 N N . ALA A 1 165 ? 4.683 -0.774 -2.733 1.00 91.12 165 ALA A N 1
ATOM 1305 C CA . ALA A 1 165 ? 5.816 -1.671 -2.493 1.00 91.12 165 ALA A CA 1
ATOM 1306 C C . ALA A 1 165 ? 6.464 -2.189 -3.795 1.00 91.12 165 ALA A C 1
ATOM 1308 O O . ALA A 1 165 ? 7.686 -2.172 -3.939 1.00 91.12 165 ALA A O 1
ATOM 1309 N N . CYS A 1 166 ? 5.659 -2.592 -4.783 1.00 94.69 166 CYS A N 1
ATOM 1310 C CA . CYS A 1 166 ? 6.158 -3.019 -6.094 1.00 94.69 166 CYS A CA 1
ATOM 1311 C C . CYS A 1 166 ? 6.636 -1.835 -6.946 1.00 94.69 166 CYS A C 1
ATOM 1313 O O . CYS A 1 166 ? 7.596 -1.961 -7.703 1.00 94.69 166 CYS A O 1
ATOM 1315 N N . ARG A 1 167 ? 5.973 -0.679 -6.833 1.00 94.62 167 ARG A N 1
ATOM 1316 C CA . ARG A 1 167 ? 6.273 0.527 -7.615 1.00 94.62 167 ARG A CA 1
ATOM 1317 C C . ARG A 1 167 ? 7.615 1.153 -7.236 1.00 94.62 167 ARG A C 1
ATOM 1319 O O . ARG A 1 167 ? 8.290 1.699 -8.113 1.00 94.62 167 ARG A O 1
ATOM 1326 N N . THR A 1 168 ? 7.987 1.103 -5.957 1.00 93.06 168 THR A N 1
ATOM 1327 C CA . THR A 1 168 ? 9.236 1.687 -5.447 1.00 93.06 168 THR A CA 1
ATOM 1328 C C . THR A 1 168 ? 10.417 0.720 -5.491 1.00 93.06 168 THR A C 1
ATOM 1330 O O . THR A 1 168 ? 11.557 1.187 -5.459 1.00 93.06 168 THR A O 1
ATOM 1333 N N . TYR A 1 169 ? 10.179 -0.589 -5.651 1.00 93.62 169 TYR A N 1
ATOM 1334 C CA . TYR A 1 169 ? 11.222 -1.610 -5.795 1.00 93.62 169 TYR A CA 1
ATOM 1335 C C . TYR A 1 169 ? 12.324 -1.185 -6.797 1.00 93.62 169 TYR A C 1
ATOM 1337 O O . TYR A 1 169 ? 11.996 -0.749 -7.906 1.00 93.62 169 TYR A O 1
ATOM 1345 N N . PRO A 1 170 ? 13.623 -1.292 -6.442 1.00 93.94 170 PRO A N 1
ATOM 1346 C CA . PRO A 1 170 ? 14.187 -2.028 -5.304 1.00 93.94 170 PRO A CA 1
ATOM 1347 C C . PRO A 1 170 ? 14.311 -1.213 -4.009 1.00 93.94 170 PRO A C 1
ATOM 1349 O O . PRO A 1 170 ? 14.890 -1.703 -3.044 1.00 93.94 170 PRO A O 1
ATOM 1352 N N . ILE A 1 171 ? 13.784 0.013 -3.976 1.00 92.44 171 ILE A N 1
ATOM 1353 C CA . ILE A 1 171 ? 13.788 0.860 -2.785 1.00 92.44 171 ILE A CA 1
ATOM 1354 C C . ILE A 1 171 ? 12.490 0.654 -2.005 1.00 92.44 171 ILE A C 1
ATOM 1356 O O . ILE A 1 171 ? 11.389 0.833 -2.530 1.00 92.44 171 ILE A O 1
ATOM 1360 N N . ALA A 1 172 ? 12.617 0.330 -0.728 1.00 88.44 172 ALA A N 1
ATOM 1361 C CA . ALA A 1 172 ? 11.533 0.417 0.233 1.00 88.44 172 ALA A CA 1
ATOM 1362 C C . ALA A 1 172 ? 11.621 1.761 0.968 1.00 88.44 172 ALA A C 1
ATOM 1364 O O . ALA A 1 172 ? 12.707 2.188 1.357 1.00 88.44 172 ALA A O 1
ATOM 1365 N N . VAL A 1 173 ? 10.478 2.430 1.131 1.00 83.94 173 VAL A N 1
ATOM 1366 C CA . VAL A 1 173 ? 10.366 3.720 1.830 1.00 83.94 173 VAL A CA 1
ATOM 1367 C C . VAL A 1 173 ? 9.443 3.547 3.027 1.00 83.94 173 VAL A C 1
ATOM 1369 O O . VAL A 1 173 ? 8.308 3.080 2.862 1.00 83.94 173 VAL A O 1
ATOM 1372 N N . GLY A 1 174 ? 9.936 3.930 4.202 1.00 75.62 174 GLY A N 1
ATOM 1373 C CA . GLY A 1 174 ? 9.230 3.876 5.479 1.00 75.62 174 GLY A CA 1
ATOM 1374 C C . GLY A 1 174 ? 9.301 5.196 6.248 1.00 75.62 174 GLY A C 1
ATOM 1375 O O . GLY A 1 174 ? 10.071 6.072 5.862 1.00 75.62 174 GLY A O 1
ATOM 1376 N N . PRO A 1 175 ? 8.497 5.369 7.307 1.00 70.50 175 PRO A N 1
ATOM 1377 C CA . PRO A 1 175 ? 8.645 6.468 8.253 1.00 70.50 175 PRO A CA 1
ATOM 1378 C C . PRO A 1 175 ? 9.924 6.327 9.075 1.00 70.50 175 PRO A C 1
ATOM 1380 O O . PRO A 1 175 ? 10.306 5.221 9.442 1.00 70.50 175 PRO A O 1
ATOM 1383 N N . TYR A 1 176 ? 10.534 7.458 9.414 1.00 67.31 176 TYR A N 1
ATOM 1384 C CA . TYR A 1 176 ? 11.668 7.523 10.331 1.00 67.31 176 TYR A CA 1
ATOM 1385 C C . TYR A 1 176 ? 11.213 7.900 11.750 1.00 67.31 176 TYR A C 1
ATOM 1387 O O . TYR A 1 176 ? 10.309 8.720 11.914 1.00 67.31 176 TYR A O 1
ATOM 1395 N N . GLU A 1 177 ? 11.851 7.328 12.778 1.00 55.69 177 GLU A N 1
ATOM 1396 C CA . GLU A 1 177 ? 11.458 7.483 14.195 1.00 55.69 177 GLU A CA 1
ATOM 1397 C C . GLU A 1 177 ? 11.439 8.940 14.678 1.00 55.69 177 GLU A C 1
ATOM 1399 O O . GLU A 1 177 ? 10.586 9.311 15.479 1.00 55.69 177 GLU A O 1
ATOM 1404 N N . LEU A 1 178 ? 12.351 9.776 14.173 1.00 56.56 178 LEU A N 1
ATOM 1405 C CA . LEU A 1 178 ? 12.460 11.196 14.538 1.00 56.56 178 LEU A CA 1
ATOM 1406 C C . LEU A 1 178 ? 11.677 12.119 13.585 1.00 56.56 178 LEU A C 1
ATOM 1408 O O . LEU A 1 178 ? 11.889 13.330 13.574 1.00 56.56 178 LEU A O 1
ATOM 1412 N N . GLY A 1 179 ? 10.783 11.549 12.773 1.00 62.34 179 GLY A N 1
ATOM 1413 C CA . GLY A 1 179 ? 10.059 12.249 11.718 1.00 62.34 179 GLY A CA 1
ATOM 1414 C C . GLY A 1 179 ? 10.769 12.179 10.363 1.00 62.34 179 GLY A C 1
ATOM 1415 O O . GLY A 1 179 ? 11.989 12.068 10.266 1.00 62.34 179 GLY A O 1
ATOM 1416 N N . GLY A 1 180 ? 9.984 12.233 9.285 1.00 74.19 180 GLY A N 1
ATOM 1417 C CA . GLY A 1 180 ? 10.475 12.059 7.916 1.00 74.19 180 GLY A CA 1
ATOM 1418 C C . GLY A 1 180 ? 10.443 10.602 7.453 1.00 74.19 180 GLY A C 1
ATOM 1419 O O . GLY A 1 180 ? 9.619 9.813 7.917 1.00 74.19 180 GLY A O 1
ATOM 1420 N N . TYR A 1 181 ? 11.317 10.254 6.504 1.00 79.88 181 TYR A N 1
ATOM 1421 C CA . TYR A 1 181 ? 11.325 8.939 5.863 1.00 79.88 181 TYR A CA 1
ATOM 1422 C C . TYR A 1 181 ? 12.722 8.332 5.815 1.00 79.88 181 TYR A C 1
ATOM 1424 O O . TYR A 1 181 ? 13.693 9.021 5.505 1.00 79.88 181 TYR A O 1
ATOM 1432 N N . GLU A 1 182 ? 12.782 7.022 6.002 1.00 83.69 182 GLU A N 1
ATOM 1433 C CA . GLU A 1 182 ? 13.963 6.187 5.807 1.00 83.69 182 GLU A CA 1
ATOM 1434 C C . GLU A 1 182 ? 13.818 5.330 4.546 1.00 83.69 182 GLU A C 1
ATOM 1436 O O . GLU A 1 182 ? 12.713 5.065 4.051 1.00 83.69 182 GLU A O 1
ATOM 1441 N N . GLN A 1 183 ? 14.959 4.936 3.984 1.00 87.31 183 GLN A N 1
ATOM 1442 C CA . GLN A 1 183 ? 15.030 4.214 2.725 1.00 87.31 183 GLN A CA 1
ATOM 1443 C C . GLN A 1 183 ? 15.966 3.024 2.846 1.00 87.31 183 GLN A C 1
ATOM 1445 O O . GLN A 1 183 ? 17.048 3.109 3.425 1.00 87.31 183 GLN A O 1
ATOM 1450 N N . TYR A 1 184 ? 15.555 1.920 2.237 1.00 88.88 184 TYR A N 1
ATOM 1451 C CA . TYR A 1 184 ? 16.344 0.702 2.215 1.00 88.88 184 TYR A CA 1
ATOM 1452 C C . TYR A 1 184 ? 16.339 0.103 0.820 1.00 88.88 184 TYR A C 1
ATOM 1454 O O . TYR A 1 184 ? 15.314 0.082 0.136 1.00 88.88 184 TYR A O 1
ATOM 1462 N N . LEU A 1 185 ? 17.490 -0.410 0.414 1.00 90.75 185 LEU A N 1
ATOM 1463 C CA . LEU A 1 185 ? 17.694 -1.097 -0.845 1.00 90.75 185 LEU A CA 1
ATOM 1464 C C . LEU A 1 185 ? 17.561 -2.615 -0.646 1.00 90.75 185 LEU A C 1
ATOM 1466 O O . LEU A 1 185 ? 18.257 -3.197 0.187 1.00 90.75 185 LEU A O 1
ATOM 1470 N N . SER A 1 186 ? 16.672 -3.258 -1.409 1.00 88.50 186 SER A N 1
ATOM 1471 C CA . SER A 1 186 ? 16.404 -4.702 -1.313 1.00 88.50 186 SER A CA 1
ATOM 1472 C C . SER A 1 186 ? 17.385 -5.544 -2.127 1.00 88.50 186 SER A C 1
ATOM 1474 O O . SER A 1 186 ? 17.305 -5.630 -3.352 1.00 88.50 186 SER A O 1
ATOM 1476 N N . MET A 1 187 ? 18.268 -6.272 -1.452 1.00 86.94 187 MET A N 1
ATOM 1477 C CA . MET A 1 187 ? 19.272 -7.158 -2.056 1.00 86.94 187 MET A CA 1
ATOM 1478 C C . MET A 1 187 ? 18.743 -8.574 -2.342 1.00 86.94 187 MET A C 1
ATOM 1480 O O . MET A 1 187 ? 19.507 -9.528 -2.488 1.00 86.94 187 MET A O 1
ATOM 1484 N N . GLU A 1 188 ? 17.424 -8.752 -2.418 1.00 83.81 188 GLU A N 1
ATOM 1485 C CA . GLU A 1 188 ? 16.800 -10.067 -2.614 1.00 83.81 188 GLU A CA 1
ATOM 1486 C C . GLU A 1 188 ? 17.031 -10.676 -3.988 1.00 83.81 188 GLU A C 1
ATOM 1488 O O . GLU A 1 188 ? 17.076 -11.899 -4.107 1.00 83.81 188 GLU A O 1
ATOM 1493 N N . GLN A 1 189 ? 17.184 -9.829 -5.004 1.00 89.19 189 GLN A N 1
ATOM 1494 C CA . GLN A 1 189 ? 17.375 -10.240 -6.390 1.00 89.19 189 GLN A CA 1
ATOM 1495 C C . GLN A 1 189 ? 18.662 -9.611 -6.937 1.00 89.19 189 GLN A C 1
ATOM 1497 O O . GLN A 1 189 ? 18.602 -8.607 -7.648 1.00 89.19 189 GLN A O 1
ATOM 1502 N N . PRO A 1 190 ? 19.842 -10.179 -6.620 1.00 89.19 190 PRO A N 1
ATOM 1503 C CA . PRO A 1 190 ? 21.131 -9.611 -7.019 1.00 89.19 190 PRO A CA 1
ATOM 1504 C C . PRO A 1 190 ? 21.252 -9.352 -8.528 1.00 89.19 190 PRO A C 1
ATOM 1506 O O . PRO A 1 190 ? 21.815 -8.349 -8.952 1.00 89.19 190 PRO A O 1
ATOM 1509 N N . HIS A 1 191 ? 20.644 -10.204 -9.357 1.00 91.31 191 HIS A N 1
ATOM 1510 C CA . HIS A 1 191 ? 20.667 -10.063 -10.814 1.00 91.31 191 HIS A CA 1
ATOM 1511 C C . HIS A 1 191 ? 19.932 -8.807 -11.337 1.00 91.31 191 HIS A C 1
ATOM 1513 O O . HIS A 1 191 ? 20.174 -8.377 -12.469 1.00 91.31 191 HIS A O 1
ATOM 1519 N N . HIS A 1 192 ? 19.063 -8.179 -10.532 1.00 93.38 192 HIS A N 1
ATOM 1520 C CA . HIS A 1 192 ? 18.405 -6.915 -10.883 1.00 93.38 192 HIS A CA 1
ATOM 1521 C C . HIS A 1 192 ? 19.339 -5.701 -10.838 1.00 93.38 192 HIS A C 1
ATOM 1523 O O . HIS A 1 192 ? 19.024 -4.669 -11.437 1.00 93.38 192 HIS A O 1
ATOM 1529 N N . TYR A 1 193 ? 20.503 -5.825 -10.198 1.00 93.31 193 TYR A N 1
ATOM 1530 C CA . TYR A 1 193 ? 21.502 -4.763 -10.073 1.00 93.31 193 TYR A CA 1
ATOM 1531 C C . TYR A 1 193 ? 22.385 -4.628 -11.319 1.00 93.31 193 TYR A C 1
ATOM 1533 O O . TYR A 1 193 ? 23.586 -4.389 -11.247 1.00 93.31 193 TYR A O 1
ATOM 1541 N N . SER A 1 194 ? 21.765 -4.784 -12.490 1.00 88.31 194 SER A N 1
ATOM 1542 C CA . SER A 1 194 ? 22.389 -4.658 -13.802 1.00 88.31 194 SER A CA 1
ATOM 1543 C C . SER A 1 194 ? 21.637 -3.607 -14.628 1.00 88.31 194 SER A C 1
ATOM 1545 O O . SER A 1 194 ? 20.559 -3.849 -15.183 1.00 88.31 194 SER A O 1
ATOM 1547 N N . GLY A 1 195 ? 22.186 -2.393 -14.693 1.00 91.38 195 GLY A N 1
ATOM 1548 C CA . GLY A 1 195 ? 21.547 -1.260 -15.359 1.00 91.38 195 GLY A CA 1
ATOM 1549 C C . GLY A 1 195 ? 22.248 0.079 -15.098 1.00 91.38 195 GLY A C 1
ATOM 1550 O O . GLY A 1 195 ? 23.313 0.103 -14.482 1.00 91.38 195 GLY A O 1
ATOM 1551 N N . PRO A 1 196 ? 21.658 1.196 -15.563 1.00 95.19 196 PRO A N 1
ATOM 1552 C CA . PRO A 1 196 ? 22.194 2.530 -15.326 1.00 95.19 196 PRO A CA 1
ATOM 1553 C C . PRO A 1 196 ? 22.140 2.901 -13.839 1.00 95.19 196 PRO A C 1
ATOM 1555 O O . PRO A 1 196 ? 21.292 2.420 -13.085 1.00 95.19 196 PRO A O 1
ATOM 1558 N N . GLN A 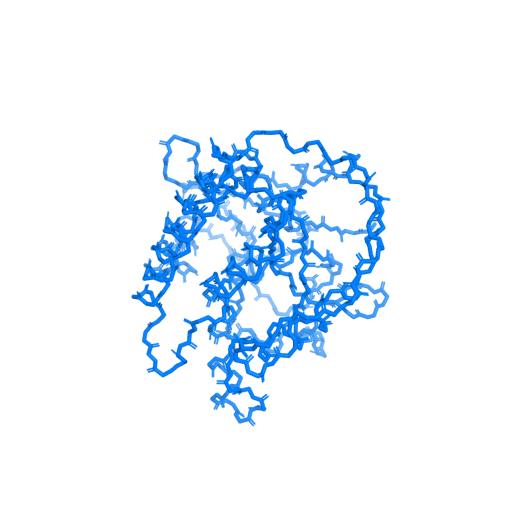1 197 ? 23.034 3.805 -13.437 1.00 97.38 197 GLN A N 1
ATOM 1559 C CA . GLN A 1 197 ? 23.098 4.336 -12.077 1.00 97.38 197 GLN A CA 1
ATOM 1560 C C . GLN A 1 197 ? 21.934 5.288 -11.790 1.00 97.38 197 GLN A C 1
ATOM 1562 O O . GLN A 1 197 ? 21.871 6.394 -12.336 1.00 97.38 197 GLN A O 1
ATOM 1567 N N . MET A 1 198 ? 21.065 4.905 -10.860 1.00 96.94 198 MET A N 1
ATOM 1568 C CA . MET A 1 198 ? 19.927 5.691 -10.389 1.00 96.94 198 MET A CA 1
ATOM 1569 C C . MET A 1 198 ? 20.280 6.427 -9.094 1.00 96.94 198 MET A C 1
ATOM 1571 O O . MET A 1 198 ? 20.990 5.892 -8.255 1.00 96.94 198 MET A O 1
ATOM 1575 N N . SER A 1 199 ? 19.781 7.653 -8.919 1.00 97.88 199 SER A N 1
ATOM 1576 C CA . SER A 1 199 ? 19.832 8.361 -7.628 1.00 97.88 199 SER A CA 1
ATOM 1577 C C . SER A 1 199 ? 18.647 7.932 -6.767 1.00 97.88 199 SER A C 1
ATOM 1579 O O . SER A 1 199 ? 17.518 7.938 -7.265 1.00 97.88 199 SER A O 1
ATOM 1581 N N . VAL A 1 200 ? 18.885 7.635 -5.484 1.00 96.25 200 VAL A N 1
ATOM 1582 C CA . VAL A 1 200 ? 17.824 7.289 -4.518 1.00 96.25 200 VAL A CA 1
ATOM 1583 C C . VAL A 1 200 ? 16.768 8.393 -4.448 1.00 96.25 200 VAL A C 1
ATOM 1585 O O . VAL A 1 200 ? 15.585 8.123 -4.671 1.00 96.25 200 VAL A O 1
ATOM 1588 N N . LYS A 1 201 ? 17.182 9.654 -4.263 1.00 95.81 201 LYS A N 1
ATOM 1589 C CA . LYS A 1 201 ? 16.272 10.812 -4.242 1.00 95.81 201 LYS A CA 1
ATOM 1590 C C . LYS A 1 201 ? 15.390 10.896 -5.489 1.00 95.81 201 LYS A C 1
ATOM 1592 O O . LYS A 1 201 ? 14.167 10.945 -5.373 1.00 95.81 201 LYS A O 1
ATOM 1597 N N . LYS A 1 202 ? 15.993 10.880 -6.686 1.00 96.50 202 LYS A N 1
ATOM 1598 C CA . LYS A 1 202 ? 15.239 10.988 -7.950 1.00 96.50 202 LYS A CA 1
ATOM 1599 C C . LYS A 1 202 ? 14.327 9.782 -8.182 1.00 96.50 202 LYS A C 1
ATOM 1601 O O . LYS A 1 202 ? 13.243 9.940 -8.740 1.00 96.50 202 LYS A O 1
ATOM 1606 N N . TRP A 1 203 ? 14.750 8.585 -7.768 1.00 96.31 203 TRP A N 1
ATOM 1607 C CA . TRP A 1 203 ? 13.941 7.373 -7.874 1.00 96.31 203 TRP A CA 1
ATOM 1608 C C . TRP A 1 203 ? 12.656 7.496 -7.056 1.00 96.31 203 TRP A C 1
ATOM 1610 O O . TRP A 1 203 ? 11.567 7.318 -7.598 1.00 96.31 203 TRP A O 1
ATOM 1620 N N . ILE A 1 204 ? 12.773 7.882 -5.785 1.00 93.69 204 ILE A N 1
ATOM 1621 C CA . ILE A 1 204 ? 11.624 8.055 -4.891 1.00 93.69 204 ILE A CA 1
ATOM 1622 C C . ILE A 1 204 ? 10.709 9.169 -5.394 1.00 93.69 204 ILE A C 1
ATOM 1624 O O . ILE A 1 204 ? 9.515 8.936 -5.536 1.00 93.69 204 ILE A O 1
ATOM 1628 N N . GLN A 1 205 ? 11.256 10.334 -5.757 1.00 94.06 205 GLN A N 1
ATOM 1629 C CA . GLN A 1 205 ? 10.469 11.453 -6.299 1.00 94.06 205 GLN A CA 1
ATOM 1630 C C . GLN A 1 205 ? 9.665 11.070 -7.550 1.00 94.06 205 GLN A C 1
ATOM 1632 O O . GLN A 1 205 ? 8.577 11.590 -7.772 1.00 94.06 205 GLN A O 1
ATOM 1637 N N . LYS A 1 206 ? 10.181 10.145 -8.368 1.00 95.12 206 LYS A N 1
ATOM 1638 C CA . LYS A 1 206 ? 9.490 9.651 -9.565 1.00 95.12 206 LYS A CA 1
ATOM 1639 C C . LYS A 1 206 ? 8.429 8.585 -9.262 1.00 95.12 206 LYS A C 1
ATOM 1641 O O . LYS A 1 206 ? 7.529 8.385 -10.074 1.00 95.12 206 LYS A O 1
ATOM 1646 N N . ARG A 1 207 ? 8.559 7.838 -8.160 1.00 94.12 207 ARG A N 1
ATOM 1647 C CA . ARG A 1 207 ? 7.708 6.672 -7.842 1.00 94.12 207 ARG A CA 1
ATOM 1648 C C . ARG A 1 207 ? 6.685 6.933 -6.736 1.00 94.12 207 ARG A C 1
ATOM 1650 O O . ARG A 1 207 ? 5.682 6.220 -6.685 1.00 94.12 207 ARG A O 1
ATOM 1657 N N . CYS A 1 208 ? 6.914 7.945 -5.909 1.00 92.12 208 CYS A N 1
ATOM 1658 C CA . CYS A 1 208 ? 6.016 8.398 -4.855 1.00 92.12 208 CYS A CA 1
ATOM 1659 C C . CYS A 1 208 ? 5.477 9.785 -5.208 1.00 92.12 208 CYS A C 1
ATOM 1661 O O . CYS A 1 208 ? 6.218 10.764 -5.274 1.00 92.12 208 CYS A O 1
ATOM 1663 N N . SER A 1 209 ? 4.173 9.853 -5.437 1.00 92.81 209 SER A N 1
ATOM 1664 C CA . SER A 1 209 ? 3.432 11.097 -5.622 1.00 92.81 209 SER A CA 1
ATOM 1665 C C . SER A 1 209 ? 3.236 11.834 -4.293 1.00 92.81 209 SER A C 1
ATOM 1667 O O . SER A 1 209 ? 3.377 11.251 -3.217 1.00 92.81 209 SER A O 1
ATOM 1669 N N . LYS A 1 210 ? 2.821 13.107 -4.358 1.00 92.12 210 LYS A N 1
ATOM 1670 C CA . LYS A 1 210 ? 2.382 13.865 -3.173 1.00 92.12 210 LYS A CA 1
ATOM 1671 C C . LYS A 1 210 ? 1.298 13.110 -2.388 1.00 92.12 210 LYS A C 1
ATOM 1673 O O . LYS A 1 210 ? 1.409 12.990 -1.175 1.00 92.12 210 LYS A O 1
ATOM 1678 N N . GLN A 1 211 ? 0.333 12.520 -3.096 1.00 93.88 211 GLN A N 1
ATOM 1679 C CA . GLN A 1 211 ? -0.738 11.722 -2.494 1.00 93.88 211 GLN A CA 1
ATOM 1680 C C . GLN A 1 211 ? -0.214 10.480 -1.756 1.00 93.88 211 GLN A C 1
ATOM 1682 O O . GLN A 1 211 ? -0.786 10.101 -0.740 1.00 93.88 211 GLN A O 1
ATOM 1687 N N . ASP A 1 212 ? 0.868 9.847 -2.230 1.00 92.50 212 ASP A N 1
ATOM 1688 C CA . ASP A 1 212 ? 1.463 8.702 -1.523 1.00 92.50 212 ASP A CA 1
ATOM 1689 C C . ASP A 1 212 ? 2.051 9.130 -0.173 1.00 92.50 212 ASP A C 1
ATOM 1691 O O . ASP A 1 212 ? 1.873 8.434 0.821 1.00 92.50 212 ASP A O 1
ATOM 1695 N N . PHE A 1 213 ? 2.718 10.286 -0.117 1.00 89.81 213 PHE A N 1
ATOM 1696 C CA . PHE A 1 213 ? 3.259 10.819 1.136 1.00 89.81 213 PHE A CA 1
ATOM 1697 C C . PHE A 1 213 ? 2.165 11.308 2.089 1.00 89.81 213 PHE A C 1
ATOM 1699 O O . PHE A 1 213 ? 2.247 11.062 3.289 1.00 89.81 213 PHE A O 1
ATOM 1706 N N . GLU A 1 214 ? 1.122 11.952 1.566 1.00 91.31 214 GLU A N 1
ATOM 1707 C CA . GLU A 1 214 ? -0.057 12.350 2.345 1.00 91.31 214 GLU A CA 1
ATOM 1708 C C . GLU A 1 214 ? -0.770 11.136 2.956 1.00 91.31 214 GLU A C 1
ATOM 1710 O O . GLU A 1 214 ? -1.097 11.142 4.148 1.00 91.31 214 GLU A O 1
ATOM 1715 N N . PHE A 1 215 ? -0.955 10.075 2.161 1.00 92.06 215 PHE A N 1
ATOM 1716 C CA . PHE A 1 215 ? -1.476 8.796 2.634 1.00 92.06 215 PHE A CA 1
ATOM 1717 C C . PHE A 1 215 ? -0.582 8.208 3.725 1.00 92.06 215 PHE A C 1
ATOM 1719 O O . PHE A 1 215 ? -1.080 7.934 4.810 1.00 92.06 215 PHE A O 1
ATOM 1726 N N . LEU A 1 216 ? 0.727 8.084 3.477 1.00 86.69 216 LEU A N 1
ATOM 1727 C CA . LEU A 1 216 ? 1.671 7.521 4.444 1.00 86.69 216 LEU A CA 1
ATOM 1728 C C . LEU A 1 216 ? 1.658 8.280 5.769 1.00 86.69 216 LEU A C 1
ATOM 1730 O O . LEU A 1 216 ? 1.555 7.654 6.817 1.00 86.69 216 LEU A O 1
ATOM 1734 N N . ASN A 1 217 ? 1.714 9.611 5.738 1.00 86.25 217 ASN A N 1
ATOM 1735 C CA . ASN A 1 217 ? 1.712 10.427 6.954 1.00 86.25 217 ASN A CA 1
ATOM 1736 C C . ASN A 1 217 ? 0.435 10.238 7.771 1.00 86.25 217 ASN A C 1
ATOM 1738 O O . ASN A 1 217 ? 0.497 10.124 8.992 1.00 86.25 217 ASN A O 1
ATOM 1742 N N . THR A 1 218 ? -0.713 10.187 7.095 1.00 89.06 218 THR A N 1
ATOM 1743 C CA . THR A 1 218 ? -2.012 9.999 7.750 1.00 89.06 218 THR A CA 1
ATOM 1744 C C . THR A 1 218 ? -2.143 8.583 8.309 1.00 89.06 218 THR A C 1
ATOM 1746 O O . THR A 1 218 ? -2.504 8.412 9.471 1.00 89.06 218 THR A O 1
ATOM 1749 N N . ASP A 1 219 ? -1.799 7.571 7.507 1.00 88.44 219 ASP A N 1
ATOM 1750 C CA . ASP A 1 219 ? -1.894 6.168 7.901 1.00 88.44 219 ASP A CA 1
ATOM 1751 C C . ASP A 1 219 ? -0.972 5.888 9.089 1.00 88.44 219 ASP A C 1
ATOM 1753 O O . ASP A 1 219 ? -1.450 5.509 10.155 1.00 88.44 219 ASP A O 1
ATOM 1757 N N . ILE A 1 220 ? 0.323 6.194 8.953 1.00 82.81 220 ILE A N 1
ATOM 1758 C CA . ILE A 1 220 ? 1.347 5.983 9.987 1.00 82.81 220 ILE A CA 1
ATOM 1759 C C . ILE A 1 220 ? 1.038 6.787 11.252 1.00 82.81 220 ILE A C 1
ATOM 1761 O O . ILE A 1 220 ? 1.158 6.248 12.353 1.00 82.81 220 ILE A O 1
ATOM 1765 N N . GLY A 1 221 ? 0.591 8.038 11.105 1.00 83.94 221 GLY A N 1
ATOM 1766 C CA . GLY A 1 221 ? 0.237 8.902 12.231 1.00 83.94 221 GLY A CA 1
ATOM 1767 C C . GLY A 1 221 ? -0.895 8.349 13.103 1.00 83.94 221 GLY A C 1
ATOM 1768 O O . GLY A 1 221 ? -0.960 8.665 14.287 1.00 83.94 221 GLY A O 1
ATOM 1769 N N . SER A 1 222 ? -1.753 7.486 12.551 1.00 88.38 222 SER A N 1
ATOM 1770 C CA . SER A 1 222 ? -2.881 6.883 13.272 1.00 88.38 222 SER A CA 1
ATOM 1771 C C . SER A 1 222 ? -2.590 5.500 13.870 1.00 88.38 222 SER A C 1
ATOM 1773 O O . SER A 1 222 ? -3.293 5.074 14.787 1.00 88.38 222 SER A O 1
ATOM 1775 N N . VAL A 1 223 ? -1.547 4.793 13.410 1.00 86.75 223 VAL A N 1
ATOM 1776 C CA . VAL A 1 223 ? -1.302 3.374 13.753 1.00 86.75 223 VAL A CA 1
ATOM 1777 C C . VAL A 1 223 ? -1.190 3.144 15.251 1.00 86.75 223 VAL A C 1
ATOM 1779 O O . VAL A 1 223 ? -1.854 2.262 15.790 1.00 86.75 223 VAL A O 1
ATOM 1782 N N . GLN A 1 224 ? -0.363 3.941 15.931 1.00 84.88 224 GLN A N 1
ATOM 1783 C CA . GLN A 1 224 ? -0.128 3.798 17.370 1.00 84.88 224 GLN A CA 1
ATOM 1784 C C . GLN A 1 224 ? -1.393 4.028 18.190 1.00 84.88 224 GLN A C 1
ATOM 1786 O O . GLN A 1 224 ? -1.576 3.420 19.243 1.00 84.88 224 GLN A O 1
ATOM 1791 N N . GLU A 1 225 ? -2.243 4.953 17.756 1.00 92.56 225 GLU A N 1
ATOM 1792 C CA . GLU A 1 225 ? -3.494 5.219 18.446 1.00 92.56 225 GLU A CA 1
ATOM 1793 C C . GLU A 1 225 ? -4.503 4.100 18.198 1.00 92.56 225 GLU A C 1
ATOM 1795 O O . GLU A 1 225 ? -5.048 3.567 19.161 1.00 92.56 225 GLU A O 1
ATOM 1800 N N . ILE A 1 226 ? -4.687 3.688 16.941 1.00 92.88 226 ILE A N 1
ATOM 1801 C CA . ILE A 1 226 ? -5.576 2.579 16.582 1.00 92.88 226 ILE A CA 1
ATOM 1802 C C . ILE A 1 226 ? -5.190 1.313 17.352 1.00 92.88 226 ILE A C 1
ATOM 1804 O O . ILE A 1 226 ? -6.055 0.689 17.957 1.00 92.88 226 ILE A O 1
ATOM 1808 N N . GLU A 1 227 ? -3.905 0.957 17.386 1.00 89.38 227 GLU A N 1
ATOM 1809 C CA . GLU A 1 227 ? -3.421 -0.225 18.106 1.00 89.38 227 GLU A CA 1
ATOM 1810 C C . GLU A 1 227 ? -3.699 -0.139 19.615 1.00 89.38 227 GLU A C 1
ATOM 1812 O O . GLU A 1 227 ? -4.193 -1.094 20.217 1.00 89.38 227 GLU A O 1
ATOM 1817 N N . ARG A 1 228 ? -3.437 1.021 20.237 1.00 92.25 228 ARG A N 1
ATOM 1818 C CA . ARG A 1 228 ? -3.733 1.240 21.663 1.00 92.25 228 ARG A CA 1
ATOM 1819 C C . ARG A 1 228 ? -5.226 1.142 21.963 1.00 92.25 228 ARG A C 1
ATOM 1821 O O . ARG A 1 228 ? -5.589 0.589 22.998 1.00 92.25 228 ARG A O 1
ATOM 1828 N N . LEU A 1 229 ? -6.074 1.674 21.088 1.00 96.12 229 LEU A N 1
ATOM 1829 C CA . LEU A 1 229 ? -7.523 1.608 21.250 1.00 96.12 229 LEU A CA 1
ATOM 1830 C C . LEU A 1 229 ? -8.027 0.176 21.078 1.00 96.12 229 LEU A C 1
ATOM 1832 O O . LEU A 1 229 ? -8.717 -0.317 21.960 1.00 96.12 229 LEU A O 1
ATOM 1836 N N . LEU A 1 230 ? -7.616 -0.523 20.016 1.00 93.25 230 LEU A N 1
ATOM 1837 C CA . LEU A 1 230 ? -7.963 -1.929 19.790 1.00 93.25 230 LEU A CA 1
ATOM 1838 C C . LEU A 1 230 ? -7.599 -2.814 20.990 1.00 93.25 230 LEU A C 1
ATOM 1840 O O . LEU A 1 230 ? -8.387 -3.669 21.382 1.00 93.25 230 LEU A O 1
ATOM 1844 N N . LYS A 1 231 ? -6.446 -2.562 21.622 1.00 92.94 231 LYS A N 1
ATOM 1845 C CA . LYS A 1 231 ? -6.022 -3.260 22.843 1.00 92.94 231 LYS A CA 1
ATOM 1846 C C . LYS A 1 231 ? -6.945 -3.019 24.046 1.00 92.94 231 LYS A C 1
ATOM 1848 O O . LYS A 1 231 ? -7.109 -3.918 24.865 1.00 92.94 231 LYS A O 1
ATOM 1853 N N . ARG A 1 232 ? -7.508 -1.813 24.182 1.00 95.12 232 ARG A N 1
ATOM 1854 C CA . ARG A 1 232 ? -8.403 -1.429 25.293 1.00 95.12 232 ARG A CA 1
ATOM 1855 C C . ARG A 1 232 ? -9.843 -1.901 25.100 1.00 95.12 232 ARG A C 1
ATOM 1857 O O . ARG A 1 232 ? -10.616 -1.853 26.047 1.00 95.12 232 ARG A O 1
ATOM 1864 N N . ILE A 1 233 ? -10.221 -2.336 23.899 1.00 94.00 233 ILE A N 1
ATOM 1865 C CA . ILE A 1 233 ? -11.611 -2.687 23.608 1.00 94.00 233 ILE A CA 1
ATOM 1866 C C . ILE A 1 233 ? -12.020 -3.973 24.353 1.00 94.00 233 ILE A C 1
ATOM 1868 O O . ILE A 1 233 ? -11.352 -5.006 24.199 1.00 94.00 233 ILE A O 1
ATOM 1872 N N . PRO A 1 234 ? -13.139 -3.943 25.107 1.00 91.25 234 PRO A N 1
ATOM 1873 C CA . PRO A 1 234 ? -13.679 -5.115 25.789 1.00 91.25 234 PRO A CA 1
ATOM 1874 C C . PRO A 1 234 ? -13.983 -6.268 24.836 1.00 91.25 234 PRO A C 1
ATOM 1876 O O . PRO A 1 234 ? -14.345 -6.056 23.674 1.00 91.25 234 PRO A O 1
ATOM 1879 N N . GLU A 1 235 ? -13.897 -7.501 25.336 1.00 89.94 235 GLU A N 1
ATOM 1880 C CA . GLU A 1 235 ? -14.053 -8.712 24.525 1.00 89.94 235 GLU A CA 1
ATOM 1881 C C . GLU A 1 235 ? -15.373 -8.739 23.742 1.00 89.94 235 GLU A C 1
ATOM 1883 O O . GLU A 1 235 ? -15.365 -8.998 22.537 1.00 89.94 235 GLU A O 1
ATOM 1888 N N . GLN A 1 236 ? -16.481 -8.346 24.379 1.00 90.81 236 GLN A N 1
ATOM 1889 C CA . GLN A 1 236 ? -17.809 -8.271 23.765 1.00 90.81 236 GLN A CA 1
ATOM 1890 C C . GLN A 1 236 ? -17.884 -7.324 22.553 1.00 90.81 236 GLN A C 1
ATOM 1892 O O . GLN A 1 236 ? -18.741 -7.495 21.687 1.00 90.81 236 GLN A O 1
ATOM 1897 N N . ASN A 1 237 ? -16.974 -6.348 22.459 1.00 92.62 237 ASN A N 1
ATOM 1898 C CA . ASN A 1 237 ? -16.926 -5.356 21.385 1.00 92.62 237 ASN A CA 1
ATOM 1899 C C . ASN A 1 237 ? -15.822 -5.628 20.348 1.00 92.62 237 ASN A C 1
ATOM 1901 O O . ASN A 1 237 ? -15.799 -4.963 19.309 1.00 92.62 237 ASN A O 1
ATOM 1905 N N . ARG A 1 238 ? -14.936 -6.614 20.563 1.00 91.38 238 ARG A N 1
ATOM 1906 C CA . ARG A 1 238 ? -13.774 -6.874 19.685 1.00 91.38 238 ARG A CA 1
ATOM 1907 C C . ARG A 1 238 ? -14.160 -7.106 18.230 1.00 91.38 238 ARG A C 1
ATOM 1909 O O . ARG A 1 238 ? -13.612 -6.461 17.339 1.00 91.38 238 ARG A O 1
ATOM 1916 N N . THR A 1 239 ? -15.134 -7.978 17.978 1.00 92.19 239 THR A N 1
ATOM 1917 C CA . THR A 1 239 ? -15.586 -8.284 16.611 1.00 92.19 239 THR A CA 1
ATOM 1918 C C . THR A 1 239 ? -16.083 -7.031 15.897 1.00 92.19 239 THR A C 1
ATOM 1920 O O . THR A 1 239 ? -15.708 -6.770 14.754 1.00 92.19 239 THR A O 1
ATOM 1923 N N . ARG A 1 240 ? -16.881 -6.209 16.588 1.00 94.88 240 ARG A N 1
ATOM 1924 C CA . ARG A 1 240 ? -17.394 -4.947 16.048 1.00 94.88 240 ARG A CA 1
ATOM 1925 C C . ARG A 1 240 ? -16.259 -3.969 15.751 1.00 94.88 240 ARG A C 1
ATOM 1927 O O . ARG A 1 240 ? -16.253 -3.364 14.683 1.00 94.88 240 ARG A O 1
ATOM 1934 N N . ALA A 1 241 ? -15.295 -3.842 16.658 1.00 96.31 241 ALA A N 1
ATOM 1935 C CA . ALA A 1 241 ? -14.150 -2.960 16.487 1.00 96.31 241 ALA A CA 1
ATOM 1936 C C . ALA A 1 241 ? -13.291 -3.339 15.278 1.00 96.31 241 ALA A C 1
ATOM 1938 O O . ALA A 1 241 ? -12.981 -2.478 14.456 1.00 96.31 241 ALA A O 1
ATOM 1939 N N . VAL A 1 242 ? -12.976 -4.628 15.118 1.00 94.12 242 VAL A N 1
ATOM 1940 C CA . VAL A 1 242 ? -12.216 -5.128 13.963 1.00 94.12 242 VAL A CA 1
ATOM 1941 C C . VAL A 1 242 ? -12.990 -4.915 12.663 1.00 94.12 242 VAL A C 1
ATOM 1943 O O . VAL A 1 242 ? -12.409 -4.467 11.677 1.00 94.12 242 VAL A O 1
ATOM 1946 N N . MET A 1 243 ? -14.306 -5.155 12.649 1.00 94.31 243 MET A N 1
ATOM 1947 C CA . MET A 1 243 ? -15.137 -4.869 11.473 1.00 94.31 243 MET A CA 1
ATOM 1948 C C . MET A 1 243 ? -15.124 -3.382 11.105 1.00 94.31 243 MET A C 1
ATOM 1950 O O . MET A 1 243 ? -14.977 -3.053 9.932 1.00 94.31 243 MET A O 1
ATOM 1954 N N . MET A 1 244 ? -15.230 -2.478 12.085 1.00 96.62 244 MET A N 1
ATOM 1955 C CA . MET A 1 244 ? -15.165 -1.032 11.838 1.00 96.62 244 MET A CA 1
ATOM 1956 C C . MET A 1 244 ? -13.777 -0.590 11.367 1.00 96.62 244 MET A C 1
ATOM 1958 O O . MET A 1 244 ? -13.680 0.236 10.462 1.00 96.62 244 MET A O 1
ATOM 1962 N N . PHE A 1 245 ? -12.714 -1.170 11.930 1.00 96.38 245 PHE A N 1
ATOM 1963 C CA . PHE A 1 245 ? -11.343 -0.971 11.469 1.00 96.38 245 PHE A CA 1
ATOM 1964 C C . PHE A 1 245 ? -11.180 -1.374 10.001 1.00 96.38 245 PHE A C 1
ATOM 1966 O O . PHE A 1 245 ? -10.734 -0.558 9.198 1.00 96.38 245 PHE A O 1
ATOM 1973 N N . LEU A 1 246 ? -11.600 -2.584 9.621 1.00 95.56 246 LEU A N 1
ATOM 1974 C CA . LEU A 1 246 ? -11.519 -3.053 8.235 1.00 95.56 246 LEU A CA 1
ATOM 1975 C C . LEU A 1 246 ? -12.378 -2.196 7.295 1.00 95.56 246 LEU A C 1
ATOM 1977 O O . LEU A 1 246 ? -11.924 -1.831 6.210 1.00 95.56 246 LEU A O 1
ATOM 1981 N N . PHE A 1 247 ? -13.587 -1.834 7.728 1.00 96.00 247 PHE A N 1
ATOM 1982 C CA . PHE A 1 247 ? -14.512 -1.033 6.936 1.00 96.00 247 PHE A CA 1
ATOM 1983 C C . PHE A 1 247 ? -13.947 0.360 6.634 1.00 96.00 247 PHE A C 1
ATOM 1985 O O . PHE A 1 247 ? -13.770 0.712 5.470 1.00 96.00 247 PHE A O 1
ATOM 1992 N N . TYR A 1 248 ? -13.580 1.133 7.657 1.00 97.56 248 TYR A N 1
ATOM 1993 C CA . TYR A 1 248 ? -13.081 2.493 7.445 1.00 97.56 248 TYR A CA 1
ATOM 1994 C C . TYR A 1 248 ? -11.683 2.529 6.833 1.00 97.56 248 TYR A C 1
ATOM 1996 O O . TYR A 1 248 ? -11.392 3.409 6.023 1.00 97.56 248 TYR A O 1
ATOM 2004 N N . LYS A 1 249 ? -10.809 1.577 7.186 1.00 95.06 249 LYS A N 1
ATOM 2005 C CA . LYS A 1 249 ? -9.452 1.554 6.639 1.00 95.06 249 LYS A CA 1
ATOM 2006 C C . LYS A 1 249 ? -9.455 1.136 5.172 1.00 95.06 249 LYS A C 1
ATOM 2008 O O . LYS A 1 249 ? -8.712 1.735 4.398 1.00 95.06 249 LYS A O 1
ATOM 2013 N N . TYR A 1 250 ? -10.278 0.168 4.762 1.00 95.00 250 TYR A N 1
ATOM 2014 C CA . TYR A 1 250 ? -10.150 -0.471 3.446 1.00 95.00 250 TYR A CA 1
ATOM 2015 C C . TYR A 1 250 ? -11.391 -0.433 2.541 1.00 95.00 250 TYR A C 1
ATOM 2017 O O . TYR A 1 250 ? -11.221 -0.613 1.342 1.00 95.00 250 TYR A O 1
ATOM 2025 N N . SER A 1 251 ? -12.599 -0.203 3.061 1.00 92.06 251 SER A N 1
ATOM 2026 C CA . SER A 1 251 ? -13.850 -0.488 2.328 1.00 92.06 251 SER A CA 1
ATOM 2027 C C . SER A 1 251 ? -14.702 0.749 2.009 1.00 92.06 251 SER A C 1
ATOM 2029 O O . SER A 1 251 ? -15.234 0.835 0.912 1.00 92.06 251 SER A O 1
ATOM 2031 N N . ASP A 1 252 ? -14.806 1.729 2.918 1.00 95.69 252 ASP A N 1
ATOM 2032 C CA . ASP A 1 252 ? -15.710 2.899 2.803 1.00 95.69 252 ASP A CA 1
ATOM 2033 C C . ASP A 1 252 ? -15.236 3.948 1.767 1.00 95.69 252 ASP A C 1
ATOM 2035 O O . ASP A 1 252 ? -15.006 5.115 2.090 1.00 95.69 252 ASP A O 1
ATOM 2039 N N . TYR A 1 253 ? -15.028 3.531 0.516 1.00 97.50 253 TYR A N 1
ATOM 2040 C CA . TYR A 1 253 ? -14.539 4.367 -0.576 1.00 97.50 253 TYR A CA 1
ATOM 2041 C C . TYR A 1 253 ? -15.461 4.321 -1.790 1.00 97.50 253 TYR A C 1
ATOM 2043 O O . TYR A 1 253 ? -15.668 3.284 -2.415 1.00 97.50 253 TYR A O 1
ATOM 2051 N N . ASP A 1 254 ? -15.913 5.498 -2.194 1.00 97.75 254 ASP A N 1
ATOM 2052 C CA . ASP A 1 254 ? -16.552 5.745 -3.475 1.00 97.75 254 ASP A CA 1
ATOM 2053 C C . ASP A 1 254 ? -15.468 5.910 -4.555 1.00 97.75 254 ASP A C 1
ATOM 2055 O O . ASP A 1 254 ? -14.659 6.849 -4.514 1.00 97.75 254 ASP A O 1
ATOM 2059 N N . LEU A 1 255 ? -15.438 4.974 -5.510 1.00 97.38 255 LEU A N 1
ATOM 2060 C CA . LEU A 1 255 ? -14.462 4.927 -6.603 1.00 97.38 255 LEU A CA 1
ATOM 2061 C C . LEU A 1 255 ? -14.585 6.114 -7.575 1.00 97.38 255 LEU A C 1
ATOM 2063 O O . LEU A 1 255 ? -13.623 6.421 -8.291 1.00 97.38 255 LEU A O 1
ATOM 2067 N N . ASP A 1 256 ? -15.721 6.811 -7.587 1.00 97.44 256 ASP A N 1
ATOM 2068 C CA . ASP A 1 256 ? -15.962 7.975 -8.446 1.00 97.44 256 ASP A CA 1
ATOM 2069 C C . ASP A 1 256 ? -15.522 9.288 -7.790 1.00 97.44 256 ASP A C 1
ATOM 2071 O O . ASP A 1 256 ? -15.410 10.321 -8.452 1.00 97.44 256 ASP A O 1
ATOM 2075 N N . LYS A 1 257 ? -15.166 9.247 -6.502 1.00 97.75 257 LYS A N 1
ATOM 2076 C CA . LYS A 1 257 ? -14.635 10.387 -5.753 1.00 97.75 257 LYS A CA 1
ATOM 2077 C C . LYS A 1 257 ? -13.124 10.296 -5.555 1.00 97.75 257 LYS A C 1
ATOM 2079 O O . LYS A 1 257 ? -12.485 9.256 -5.702 1.00 97.75 257 LYS A O 1
ATOM 2084 N N . SER A 1 258 ? -12.521 11.422 -5.183 1.00 97.00 258 SER A N 1
ATOM 2085 C CA . SER A 1 258 ? -11.107 11.472 -4.801 1.00 97.00 258 SER A CA 1
ATOM 2086 C C . SER A 1 258 ? -10.854 10.663 -3.527 1.00 97.00 258 SER A C 1
ATOM 2088 O O . SER A 1 258 ? -11.564 10.825 -2.537 1.00 97.00 258 SER A O 1
ATOM 2090 N N . PHE A 1 259 ? -9.810 9.831 -3.523 1.00 97.50 259 PHE A N 1
ATOM 2091 C CA . PHE A 1 259 ? -9.474 8.956 -2.391 1.00 97.50 259 PHE A CA 1
ATOM 2092 C C . PHE A 1 259 ? -9.157 9.721 -1.098 1.00 97.50 259 PHE A C 1
ATOM 2094 O O . PHE A 1 259 ? -9.714 9.430 -0.046 1.00 97.50 259 PHE A O 1
ATOM 2101 N N . PHE A 1 260 ? -8.250 10.701 -1.157 1.00 96.31 260 PHE A N 1
ATOM 2102 C CA . PHE A 1 260 ? -7.620 11.232 0.058 1.00 96.31 260 PHE A CA 1
ATOM 2103 C C . PHE A 1 260 ? -8.586 11.949 1.029 1.00 96.31 260 PHE A C 1
ATOM 2105 O O . PHE A 1 260 ? -8.500 11.687 2.229 1.00 96.31 260 PHE A O 1
ATOM 2112 N N . PRO A 1 261 ? -9.555 12.772 0.570 1.00 97.38 261 PRO A N 1
ATOM 2113 C CA . PRO A 1 261 ? -10.570 13.338 1.464 1.00 97.38 261 PRO A CA 1
ATOM 2114 C C . PRO A 1 261 ? -11.415 12.271 2.174 1.00 97.38 261 PRO A C 1
ATOM 2116 O O . PRO A 1 261 ? -11.710 12.413 3.361 1.00 97.38 261 PRO A O 1
ATOM 2119 N N . GLN A 1 262 ? -11.760 11.188 1.466 1.00 97.75 262 GLN A N 1
ATOM 2120 C CA . GLN A 1 262 ? -12.497 10.055 2.033 1.00 97.75 262 GLN A CA 1
ATOM 2121 C C . GLN A 1 262 ? -11.645 9.332 3.074 1.00 97.75 262 GLN A C 1
ATOM 2123 O O . GLN A 1 262 ? -12.096 9.131 4.193 1.00 97.75 262 GLN A O 1
ATOM 2128 N N . PHE A 1 263 ? -10.382 9.037 2.748 1.00 97.56 263 PHE A N 1
ATOM 2129 C CA . PHE A 1 263 ? -9.451 8.376 3.662 1.00 97.56 263 PHE A CA 1
ATOM 2130 C C . PHE A 1 263 ? -9.286 9.134 4.980 1.00 97.56 263 PHE A C 1
ATOM 2132 O O . PHE A 1 263 ? -9.396 8.536 6.047 1.00 97.56 263 PHE A O 1
ATOM 2139 N N . LYS A 1 264 ? -9.093 10.458 4.915 1.00 96.88 264 LYS A N 1
ATOM 2140 C CA . LYS A 1 264 ? -8.992 11.293 6.116 1.00 96.88 264 LYS A CA 1
ATOM 2141 C C . LYS A 1 264 ? -10.273 11.226 6.953 1.00 96.88 264 LYS A C 1
ATOM 2143 O O . LYS A 1 264 ? -10.207 10.939 8.142 1.00 96.88 264 LYS A O 1
ATOM 2148 N N . SER A 1 265 ? -11.434 11.418 6.320 1.00 97.69 265 SER A N 1
ATOM 2149 C CA . SER A 1 265 ? -12.728 11.339 7.009 1.00 97.69 265 SER A CA 1
ATOM 2150 C C . SER A 1 265 ? -12.965 9.967 7.646 1.00 97.69 265 SER A C 1
ATOM 2152 O O . SER A 1 265 ? -13.422 9.883 8.783 1.00 97.69 265 SER A O 1
ATOM 2154 N N . ASN A 1 266 ? -12.625 8.887 6.946 1.00 97.88 266 ASN A N 1
ATOM 2155 C CA . ASN A 1 266 ? -12.790 7.526 7.442 1.00 97.88 266 ASN A CA 1
ATOM 2156 C C . ASN A 1 266 ? -11.853 7.232 8.612 1.00 97.88 266 ASN A C 1
ATOM 2158 O O . ASN A 1 266 ? -12.275 6.601 9.578 1.00 97.88 266 ASN A O 1
ATOM 2162 N N . ASN A 1 267 ? -10.618 7.732 8.568 1.00 96.62 267 ASN A N 1
ATOM 2163 C CA . ASN A 1 267 ? -9.687 7.628 9.683 1.00 96.62 267 ASN A CA 1
ATOM 2164 C C . ASN A 1 267 ? -10.219 8.348 10.937 1.00 96.62 267 ASN A C 1
ATOM 2166 O O . ASN A 1 267 ? -10.184 7.784 12.031 1.00 96.62 267 ASN A O 1
ATOM 2170 N N . ASP A 1 268 ? -10.792 9.545 10.780 1.00 97.19 268 ASP A N 1
ATOM 2171 C CA . ASP A 1 268 ? -11.397 10.294 11.889 1.00 97.19 268 ASP A CA 1
ATOM 2172 C C . ASP A 1 268 ? -12.616 9.557 12.477 1.00 97.19 268 ASP A C 1
ATOM 2174 O O . ASP A 1 268 ? -12.730 9.405 13.698 1.00 97.19 268 ASP A O 1
ATOM 2178 N N . LYS A 1 269 ? -13.504 9.026 11.620 1.00 98.06 269 LYS A N 1
ATOM 2179 C CA . LYS A 1 269 ? -14.657 8.205 12.041 1.00 98.06 269 LYS A CA 1
ATOM 2180 C C . LYS A 1 269 ? -14.218 6.933 12.766 1.00 98.06 269 LYS A C 1
ATOM 2182 O O . LYS A 1 269 ? -14.836 6.554 13.762 1.00 98.06 269 LYS A O 1
ATOM 2187 N N . LEU A 1 270 ? -13.167 6.276 12.276 1.00 97.75 270 LEU A N 1
ATOM 2188 C CA . LEU A 1 270 ? -12.607 5.080 12.891 1.00 97.75 270 LEU A CA 1
ATOM 2189 C C . LEU A 1 270 ? -12.106 5.381 14.301 1.00 97.75 270 LEU A C 1
ATOM 2191 O O . LEU A 1 270 ? -12.520 4.714 15.246 1.00 97.75 270 LEU A O 1
ATOM 2195 N N . LEU A 1 271 ? -11.261 6.402 14.453 1.00 97.62 271 LEU A N 1
ATOM 2196 C CA . LEU A 1 271 ? -10.729 6.798 15.755 1.00 97.62 271 LEU A CA 1
ATOM 2197 C C . LEU A 1 271 ? -11.851 7.171 16.727 1.00 97.62 271 LEU A C 1
ATOM 2199 O O . LEU A 1 271 ? -11.849 6.701 17.861 1.00 97.62 271 LEU A O 1
ATOM 2203 N N . ALA A 1 272 ? -12.848 7.944 16.287 1.00 97.56 272 ALA A N 1
ATOM 2204 C CA . ALA A 1 272 ? -13.999 8.293 17.119 1.00 97.56 272 ALA A CA 1
ATOM 2205 C C . ALA A 1 272 ? -14.774 7.051 17.597 1.00 97.56 272 ALA A C 1
ATOM 2207 O O . ALA A 1 272 ? -15.129 6.949 18.771 1.00 97.56 272 ALA A O 1
ATOM 2208 N N . ALA A 1 273 ? -15.003 6.084 16.706 1.00 96.62 273 ALA A N 1
ATOM 2209 C CA . ALA A 1 273 ? -15.700 4.853 17.052 1.00 96.62 273 ALA A CA 1
ATOM 2210 C C . ALA A 1 273 ? -14.902 3.959 18.009 1.00 96.62 273 ALA A C 1
ATOM 2212 O O . ALA A 1 273 ? -15.473 3.419 18.957 1.00 96.62 273 ALA A O 1
ATOM 2213 N N . LEU A 1 274 ? -13.596 3.802 17.770 1.00 96.88 274 LEU A N 1
ATOM 2214 C CA . LEU A 1 274 ? -12.723 3.002 18.628 1.00 96.88 274 LEU A CA 1
ATOM 2215 C C . LEU A 1 274 ? -12.567 3.631 20.018 1.00 96.88 274 LEU A C 1
ATOM 2217 O O . LEU A 1 274 ? -12.616 2.897 20.998 1.00 96.88 274 LEU A O 1
ATOM 2221 N N . ARG A 1 275 ? -12.444 4.965 20.117 1.00 96.69 275 ARG A N 1
ATOM 2222 C CA . ARG A 1 275 ? -12.418 5.691 21.401 1.00 96.69 275 ARG A CA 1
ATOM 2223 C C . ARG A 1 275 ? -13.686 5.425 22.206 1.00 96.69 275 ARG A C 1
ATOM 2225 O O . ARG A 1 275 ? -13.592 4.925 23.317 1.00 96.69 275 ARG A O 1
ATOM 2232 N N . LYS A 1 276 ? -14.860 5.611 21.593 1.00 95.06 276 LYS A N 1
ATOM 2233 C CA . LYS A 1 276 ? -16.145 5.327 22.247 1.00 95.06 276 LYS A CA 1
ATOM 2234 C C . LYS A 1 276 ? -16.230 3.886 22.774 1.00 95.06 276 LYS A C 1
ATOM 2236 O O . LYS A 1 276 ? -16.603 3.676 23.917 1.00 95.06 276 LYS A O 1
ATOM 2241 N N . MET A 1 277 ? -15.855 2.899 21.956 1.00 94.62 277 MET A N 1
ATOM 2242 C CA . MET A 1 277 ? -15.895 1.486 22.366 1.00 94.62 277 MET A CA 1
ATOM 2243 C C . MET A 1 277 ? -14.872 1.129 23.450 1.00 94.62 277 MET A C 1
ATOM 2245 O O . MET A 1 277 ? -15.103 0.176 24.190 1.00 94.62 277 MET A O 1
ATOM 2249 N N . ALA A 1 278 ? -13.741 1.835 23.505 1.00 92.56 278 ALA A N 1
ATOM 2250 C CA . ALA A 1 278 ? -12.739 1.654 24.548 1.00 92.56 278 ALA A CA 1
ATOM 2251 C C . ALA A 1 278 ? -13.198 2.262 25.883 1.00 92.56 278 ALA A C 1
ATOM 2253 O O . ALA A 1 278 ? -12.957 1.657 26.920 1.00 92.56 278 ALA A O 1
ATOM 2254 N N . ASP A 1 279 ? -13.886 3.407 25.852 1.00 88.19 279 ASP A N 1
ATOM 2255 C CA . ASP A 1 279 ? -14.372 4.092 27.056 1.00 88.19 279 ASP A CA 1
ATOM 2256 C C . ASP A 1 279 ? -15.616 3.404 27.660 1.00 88.19 279 ASP A C 1
ATOM 2258 O O . ASP A 1 279 ? -15.767 3.364 28.877 1.00 88.19 279 ASP A O 1
ATOM 2262 N N . ASP A 1 280 ? -16.460 2.764 26.836 1.00 74.06 280 ASP A N 1
ATOM 2263 C CA . ASP A 1 280 ? -17.592 1.931 27.292 1.00 74.06 280 ASP A CA 1
ATOM 2264 C C . ASP A 1 280 ? -17.146 0.683 28.100 1.00 74.06 280 ASP A C 1
ATOM 2266 O O . ASP A 1 280 ? -17.986 -0.038 28.633 1.00 74.06 280 ASP A O 1
ATOM 2270 N N . GLY A 1 281 ? -15.841 0.384 28.148 1.00 59.12 281 GLY A N 1
ATOM 2271 C CA . GLY A 1 281 ? -15.249 -0.714 28.918 1.00 59.12 281 GLY A CA 1
ATOM 2272 C C . GLY A 1 281 ? -14.733 -0.342 30.308 1.00 59.12 281 GLY A C 1
ATOM 2273 O O . GLY A 1 281 ? -14.387 -1.245 31.066 1.00 59.12 281 GLY A O 1
ATOM 2274 N N . ASP A 1 282 ? -14.662 0.956 30.615 1.00 53.12 282 ASP A N 1
ATOM 2275 C CA . ASP A 1 282 ? -14.174 1.490 31.894 1.00 53.12 282 ASP A CA 1
ATOM 2276 C C . ASP A 1 282 ? -15.332 1.779 32.891 1.00 53.12 282 ASP A C 1
ATOM 2278 O O . ASP A 1 282 ? -15.082 2.277 33.990 1.00 53.12 282 ASP A O 1
ATOM 2282 N N . ASN A 1 283 ? -16.583 1.442 32.529 1.00 43.03 283 ASN A N 1
ATOM 2283 C CA . ASN A 1 283 ? -17.805 1.505 33.358 1.00 43.03 283 ASN A CA 1
ATOM 2284 C C . ASN A 1 283 ? -18.378 0.107 33.623 1.00 43.03 283 ASN A C 1
ATOM 2286 O O . ASN A 1 283 ? -18.977 -0.077 34.707 1.00 43.03 283 ASN A O 1
#